Protein AF-A0A7V4J0Y6-F1 (afdb_monomer_lite)

Structure (mmCIF, N/CA/C/O backbone):
data_AF-A0A7V4J0Y6-F1
#
_entry.id   AF-A0A7V4J0Y6-F1
#
loop_
_atom_site.group_PDB
_atom_site.id
_atom_site.type_symbol
_atom_site.label_atom_id
_atom_site.label_alt_id
_atom_site.label_comp_id
_atom_site.label_asym_id
_atom_site.label_entity_id
_atom_site.label_seq_id
_atom_site.pdbx_PDB_ins_code
_atom_site.Cartn_x
_atom_site.Cartn_y
_atom_site.Cartn_z
_atom_site.occupancy
_atom_site.B_iso_or_equiv
_atom_site.auth_seq_id
_atom_site.auth_comp_id
_atom_site.auth_asym_id
_atom_site.auth_atom_id
_atom_site.pdbx_PDB_model_num
ATOM 1 N N . MET A 1 1 ? -54.456 8.785 66.541 1.00 51.00 1 MET A N 1
ATOM 2 C CA . MET A 1 1 ? -54.194 8.955 65.090 1.00 51.00 1 MET A CA 1
ATOM 3 C C . MET A 1 1 ? -52.687 8.955 64.766 1.00 51.00 1 MET A C 1
ATOM 5 O O . MET A 1 1 ? -52.226 9.801 64.016 1.00 51.00 1 MET A O 1
ATOM 9 N N . HIS A 1 2 ? -51.891 8.013 65.299 1.00 52.47 2 HIS A N 1
ATOM 10 C CA . HIS A 1 2 ? -50.424 7.989 65.090 1.00 52.47 2 HIS A CA 1
ATOM 11 C C . HIS A 1 2 ? -49.882 6.681 64.485 1.00 52.47 2 HIS A C 1
ATOM 13 O O . HIS A 1 2 ? -48.698 6.594 64.186 1.00 52.47 2 HIS A O 1
ATOM 19 N N . LYS A 1 3 ? -50.736 5.677 64.238 1.00 50.62 3 LYS A N 1
ATOM 20 C CA . LYS A 1 3 ? -50.310 4.384 63.670 1.00 50.62 3 LYS A CA 1
ATOM 21 C C . LYS A 1 3 ? -50.203 4.367 62.134 1.00 50.62 3 LYS A C 1
ATOM 23 O O . LYS A 1 3 ? -49.536 3.494 61.604 1.00 50.62 3 LYS A O 1
ATOM 28 N N . ASN A 1 4 ? -50.769 5.354 61.429 1.00 55.31 4 ASN A N 1
ATOM 29 C CA . ASN A 1 4 ? -50.777 5.381 59.954 1.00 55.31 4 ASN A CA 1
ATOM 30 C C . ASN A 1 4 ? -49.576 6.111 59.327 1.00 55.31 4 ASN A C 1
ATOM 32 O O . ASN A 1 4 ? -49.312 5.937 58.144 1.00 55.31 4 ASN A O 1
ATOM 36 N N . ILE A 1 5 ? -48.835 6.910 60.102 1.00 56.44 5 ILE A N 1
ATOM 37 C CA . ILE A 1 5 ? -47.705 7.699 59.582 1.00 56.44 5 ILE A CA 1
ATOM 38 C C . ILE A 1 5 ? -46.435 6.838 59.496 1.00 56.44 5 ILE A C 1
ATOM 40 O O . ILE A 1 5 ? -45.716 6.901 58.502 1.00 56.44 5 ILE A O 1
ATOM 44 N N . LEU A 1 6 ? -46.198 5.960 60.479 1.00 54.66 6 LEU A N 1
ATOM 45 C CA . LEU A 1 6 ? -45.044 5.052 60.470 1.00 54.66 6 LEU A CA 1
ATOM 46 C C . LEU A 1 6 ? -45.089 4.040 59.314 1.00 54.66 6 LEU A C 1
ATOM 48 O O . LEU A 1 6 ? -44.062 3.791 58.688 1.00 54.66 6 LEU A O 1
ATOM 52 N N . SER A 1 7 ? -46.268 3.506 58.978 1.00 56.69 7 SER A N 1
ATOM 53 C CA . SER A 1 7 ? -46.419 2.591 57.836 1.00 56.69 7 SER A CA 1
ATOM 54 C C . SER A 1 7 ? -46.199 3.281 56.488 1.00 56.69 7 SER A C 1
ATOM 56 O O . SER A 1 7 ? -45.694 2.650 55.565 1.00 56.69 7 SER A O 1
ATOM 58 N N . PHE A 1 8 ? -46.519 4.573 56.373 1.00 57.00 8 PHE A N 1
ATOM 59 C CA . PHE A 1 8 ? -46.311 5.331 55.139 1.00 57.00 8 PHE A CA 1
ATOM 60 C C . PHE A 1 8 ? -44.824 5.639 54.901 1.00 57.00 8 PHE A C 1
ATOM 62 O O . PHE A 1 8 ? -44.333 5.496 53.785 1.00 57.00 8 PHE A O 1
ATOM 69 N N . ILE A 1 9 ? -44.078 5.974 55.959 1.00 58.97 9 ILE A N 1
ATOM 70 C CA . ILE A 1 9 ? -42.631 6.239 55.874 1.00 58.97 9 ILE A CA 1
ATOM 71 C C . ILE A 1 9 ? -41.851 4.960 55.522 1.00 58.97 9 ILE A C 1
ATOM 73 O O . ILE A 1 9 ? -40.949 5.001 54.686 1.00 58.97 9 ILE A O 1
ATOM 77 N N . LEU A 1 10 ? -42.235 3.809 56.087 1.00 56.84 10 LEU A N 1
ATOM 78 C CA . LEU A 1 10 ? -41.644 2.506 55.748 1.00 56.84 10 LEU A CA 1
ATOM 79 C C . LEU A 1 10 ? -41.930 2.080 54.296 1.00 56.84 10 LEU A C 1
ATOM 81 O O . LEU A 1 10 ? -41.058 1.503 53.644 1.00 56.84 10 LEU A O 1
ATOM 85 N N . LEU A 1 11 ? -43.116 2.400 53.766 1.00 59.41 11 LEU A N 1
ATOM 86 C CA . LEU A 1 11 ? -43.474 2.104 52.375 1.00 59.41 11 LEU A CA 1
ATOM 87 C C . LEU A 1 11 ? -42.704 2.995 51.383 1.00 59.41 11 LEU A C 1
ATOM 89 O O . LEU A 1 11 ? -42.181 2.509 50.387 1.00 59.41 11 LEU A O 1
ATOM 93 N N . VAL A 1 12 ? -42.568 4.292 51.675 1.00 58.66 12 VAL A N 1
ATOM 94 C CA . VAL A 1 12 ? -41.800 5.218 50.823 1.00 58.66 12 VAL A CA 1
ATOM 95 C C . VAL A 1 12 ? -40.304 4.883 50.854 1.00 58.66 12 VAL A C 1
ATOM 97 O O . VAL A 1 12 ? -39.659 4.884 49.808 1.00 58.66 12 VAL A O 1
ATOM 100 N N . GLY A 1 13 ? -39.758 4.516 52.019 1.00 50.91 13 GLY A N 1
ATOM 101 C CA . GLY A 1 13 ? -38.354 4.112 52.155 1.00 50.91 13 GLY A CA 1
ATOM 102 C C . GLY A 1 13 ? -38.011 2.818 51.408 1.00 50.91 13 GLY A C 1
ATOM 103 O O . GLY A 1 13 ? -36.946 2.722 50.802 1.00 50.91 13 GLY A O 1
ATOM 104 N N . THR A 1 14 ? -38.926 1.844 51.383 1.00 58.81 14 THR A N 1
ATOM 105 C CA . THR A 1 14 ? -38.732 0.592 50.628 1.00 58.81 14 THR A CA 1
ATOM 106 C C . THR A 1 14 ? -38.880 0.792 49.123 1.00 58.81 14 THR A C 1
ATOM 108 O O . THR A 1 14 ? -38.095 0.225 48.369 1.00 58.81 14 THR A O 1
ATOM 111 N N . ILE A 1 15 ? -39.792 1.660 48.673 1.00 58.03 15 ILE A N 1
ATOM 112 C CA . ILE A 1 15 ? -39.907 2.031 47.254 1.00 58.03 15 ILE A CA 1
ATOM 113 C C . ILE A 1 15 ? -38.663 2.799 46.785 1.00 58.03 15 ILE A C 1
ATOM 115 O O . ILE A 1 15 ? -38.177 2.533 45.691 1.00 58.03 15 ILE A O 1
ATOM 119 N N . TYR A 1 16 ? -38.098 3.688 47.609 1.00 52.97 16 TYR A N 1
ATOM 120 C CA . TYR A 1 16 ? -36.872 4.420 47.266 1.00 52.97 16 TYR A CA 1
ATOM 121 C C . TYR A 1 16 ? -35.642 3.500 47.217 1.00 52.97 16 TYR A C 1
ATOM 123 O O . TYR A 1 16 ? -34.828 3.620 46.306 1.00 52.97 16 TYR A O 1
ATOM 131 N N . ALA A 1 17 ? -35.542 2.532 48.137 1.00 54.34 17 ALA A N 1
ATOM 132 C CA . ALA A 1 17 ? -34.483 1.520 48.133 1.00 54.34 17 ALA A CA 1
ATOM 133 C C . ALA A 1 17 ? -34.604 0.530 46.957 1.00 54.34 17 ALA A C 1
ATOM 135 O O . ALA A 1 17 ? -33.597 0.107 46.396 1.00 54.34 17 ALA A O 1
ATOM 136 N N . LEU A 1 18 ? -35.827 0.180 46.544 1.00 53.66 18 LEU A N 1
ATOM 137 C CA . LEU A 1 18 ? -36.055 -0.598 45.324 1.00 53.66 18 LEU A CA 1
ATOM 138 C C . LEU A 1 18 ? -35.780 0.228 44.064 1.00 53.66 18 LEU A C 1
ATOM 140 O O . LEU A 1 18 ? -35.221 -0.307 43.114 1.00 53.66 18 LEU A O 1
ATOM 144 N N . PHE A 1 19 ? -36.107 1.523 44.051 1.00 49.38 19 PHE A N 1
ATOM 145 C CA . PHE A 1 19 ? -35.789 2.390 42.921 1.00 49.38 19 PHE A CA 1
ATOM 146 C C . PHE A 1 19 ? -34.275 2.525 42.747 1.00 49.38 19 PHE A C 1
ATOM 148 O O . PHE A 1 19 ? -33.816 2.379 41.627 1.00 49.38 19 PHE A O 1
ATOM 155 N N . THR A 1 20 ? -33.491 2.674 43.822 1.00 50.84 20 THR A N 1
ATOM 156 C CA . THR A 1 20 ? -32.017 2.717 43.741 1.00 50.84 20 THR A CA 1
ATOM 157 C C . THR A 1 20 ? -31.372 1.372 43.395 1.00 50.84 20 THR A C 1
ATOM 159 O O . THR A 1 20 ? -30.303 1.356 42.790 1.00 50.84 20 THR A O 1
ATOM 162 N N . LEU A 1 21 ? -32.014 0.242 43.717 1.00 49.84 21 LEU A N 1
ATOM 163 C CA . LEU A 1 21 ? -31.568 -1.096 43.300 1.00 49.84 21 LEU A CA 1
ATOM 164 C C . LEU A 1 21 ? -31.931 -1.431 41.838 1.00 49.84 21 LEU A C 1
ATOM 166 O O . LEU A 1 21 ? -31.206 -2.195 41.202 1.00 49.84 21 LEU A O 1
ATOM 170 N N . PHE A 1 22 ? -33.015 -0.861 41.293 1.00 46.66 22 PHE A N 1
ATOM 171 C CA . PHE A 1 22 ? -33.458 -1.076 39.904 1.00 46.66 22 PHE A CA 1
ATOM 172 C C . PHE A 1 22 ? -33.028 0.030 38.924 1.00 46.66 22 PHE A C 1
ATOM 174 O O . PHE A 1 22 ? -32.938 -0.227 37.722 1.00 46.66 22 PHE A O 1
ATOM 181 N N . SER A 1 23 ? -32.690 1.233 39.397 1.00 43.53 23 SER A N 1
ATOM 182 C CA . SER A 1 23 ? -31.966 2.245 38.625 1.00 43.53 23 SER A CA 1
ATOM 183 C C . SER A 1 23 ? -30.493 1.854 38.622 1.00 43.53 23 SER A C 1
ATOM 185 O O . SER A 1 23 ? -29.717 2.297 39.467 1.00 43.53 23 SER A O 1
ATOM 187 N N . GLY A 1 24 ? -30.169 0.924 37.721 1.00 43.62 24 GLY A N 1
ATOM 188 C CA . GLY A 1 24 ? -28.889 0.239 37.619 1.00 43.62 24 GLY A CA 1
ATOM 189 C C . GLY A 1 24 ? -27.705 1.106 38.016 1.00 43.62 24 GLY A C 1
ATOM 190 O O . GLY A 1 24 ? -27.488 2.168 37.435 1.00 43.62 24 GLY A O 1
ATOM 191 N N . GLY A 1 25 ? -26.951 0.614 39.000 1.00 37.66 25 GLY A N 1
ATOM 192 C CA . GLY A 1 25 ? -25.695 1.202 39.427 1.00 37.66 25 GLY A CA 1
ATOM 193 C C . GLY A 1 25 ? -24.854 1.575 38.212 1.00 37.66 25 GLY A C 1
ATOM 194 O O . GLY A 1 25 ? -24.293 0.713 37.528 1.00 37.66 25 GLY A O 1
ATOM 195 N N . GLN A 1 26 ? -24.789 2.875 37.938 1.00 45.56 26 GLN A N 1
ATOM 196 C CA . GLN A 1 26 ? -23.710 3.458 37.171 1.00 45.56 26 GLN A CA 1
ATOM 197 C C . GLN A 1 26 ? -22.478 3.302 38.057 1.00 45.56 26 GLN A C 1
ATOM 199 O O . GLN A 1 26 ? -22.185 4.141 38.903 1.00 45.56 26 GLN A O 1
ATOM 204 N N . PHE A 1 27 ? -21.789 2.169 37.912 1.00 46.38 27 PHE A N 1
ATOM 205 C CA . PHE A 1 27 ? -20.374 2.135 38.241 1.00 46.38 27 PHE A CA 1
ATOM 206 C C . PHE A 1 27 ? -19.747 3.308 37.482 1.00 46.38 27 PHE A C 1
ATOM 208 O O . PHE A 1 27 ? -19.977 3.392 36.270 1.00 46.38 27 PHE A O 1
ATOM 215 N N . PRO A 1 28 ? -19.047 4.235 38.156 1.00 45.69 28 PRO A N 1
ATOM 216 C CA . PRO A 1 28 ? -18.358 5.299 37.454 1.00 45.69 28 PRO A CA 1
ATOM 217 C C . PRO A 1 28 ? -17.405 4.625 36.470 1.00 45.69 28 PRO A C 1
ATOM 219 O O . PRO A 1 28 ? -16.522 3.865 36.868 1.00 45.69 28 PRO A O 1
ATOM 222 N N . VAL A 1 29 ? -17.658 4.833 35.180 1.00 53.28 29 VAL A N 1
ATOM 223 C CA . VAL A 1 29 ? -16.673 4.542 34.146 1.00 53.28 29 VAL A CA 1
ATOM 224 C C . VAL A 1 29 ? -15.440 5.339 34.539 1.00 53.28 29 VAL A C 1
ATOM 226 O O . VAL A 1 29 ? -15.563 6.528 34.831 1.00 53.28 29 VAL A O 1
ATOM 229 N N . SER A 1 30 ? -14.277 4.697 34.642 1.00 58.53 30 SER A N 1
ATOM 230 C CA . SER A 1 30 ? -13.078 5.465 34.943 1.00 58.53 30 SER A CA 1
ATOM 231 C C . SER A 1 30 ? -12.807 6.382 33.748 1.00 58.53 30 SER A C 1
ATOM 233 O O . SER A 1 30 ? -12.768 5.912 32.610 1.00 58.53 30 SER A O 1
ATOM 235 N N . ASP A 1 31 ? -12.638 7.686 33.983 1.00 64.75 31 ASP A N 1
ATOM 236 C CA . ASP A 1 31 ? -12.310 8.657 32.922 1.00 64.75 31 ASP A CA 1
ATOM 237 C C . ASP A 1 31 ? -11.070 8.217 32.116 1.00 64.75 31 ASP A C 1
ATOM 239 O O . ASP A 1 31 ? -10.930 8.515 30.930 1.00 64.75 31 ASP A O 1
ATOM 243 N N . ASN A 1 32 ? -10.203 7.421 32.749 1.00 72.50 32 ASN A N 1
ATOM 244 C CA . ASN A 1 32 ? -9.030 6.808 32.147 1.00 72.50 32 ASN A CA 1
ATOM 245 C C . ASN A 1 32 ? -9.370 5.806 31.023 1.00 72.50 32 ASN A C 1
ATOM 247 O O . ASN A 1 32 ? -8.692 5.798 30.001 1.00 72.50 32 ASN A O 1
ATOM 251 N N . ASP A 1 33 ? -10.426 4.995 31.152 1.00 68.44 33 ASP A N 1
ATOM 252 C CA . ASP A 1 33 ? -10.801 4.013 30.118 1.00 68.44 33 ASP A CA 1
ATOM 253 C C . ASP A 1 33 ? -11.356 4.693 28.853 1.00 68.44 33 ASP A C 1
ATOM 255 O O . ASP A 1 33 ? -11.122 4.233 27.733 1.00 68.44 33 ASP A O 1
ATOM 259 N N . ILE A 1 34 ? -12.059 5.821 29.018 1.00 73.81 34 ILE A N 1
ATOM 260 C CA . ILE A 1 34 ? -12.521 6.647 27.892 1.00 73.81 34 ILE A CA 1
ATOM 261 C C . ILE A 1 34 ? -11.327 7.332 27.217 1.00 73.81 34 ILE A C 1
ATOM 263 O O . ILE A 1 34 ? -11.246 7.310 25.989 1.00 73.81 34 ILE A O 1
ATOM 267 N N . SER A 1 35 ? -10.376 7.857 27.999 1.00 83.81 35 SER A N 1
ATOM 268 C CA . SER A 1 35 ? -9.135 8.451 27.479 1.00 83.81 35 SER A CA 1
ATOM 269 C C . SER A 1 35 ? -8.355 7.463 26.608 1.00 83.81 35 SER A C 1
ATOM 271 O O . SER A 1 35 ? -7.976 7.791 25.486 1.00 83.81 35 SER A O 1
ATOM 273 N N . VAL A 1 36 ? -8.186 6.218 27.067 1.00 90.25 36 VAL A N 1
ATOM 274 C CA . VAL A 1 36 ? -7.477 5.175 26.304 1.00 90.25 36 VAL A CA 1
ATOM 275 C C . VAL A 1 36 ? -8.207 4.836 24.999 1.00 90.25 36 VAL A C 1
ATOM 277 O O . VAL A 1 36 ? -7.570 4.664 23.958 1.00 90.25 36 VAL A O 1
ATOM 280 N N . ALA A 1 37 ? -9.541 4.750 25.013 1.00 90.06 37 ALA A N 1
ATOM 281 C CA . ALA A 1 37 ? -10.315 4.499 23.797 1.00 90.06 37 ALA A CA 1
ATOM 282 C C . ALA A 1 37 ? -10.142 5.625 22.759 1.00 90.06 37 ALA A C 1
ATOM 284 O O . ALA A 1 37 ? -10.007 5.361 21.561 1.00 90.06 37 ALA A O 1
ATOM 285 N N . GLU A 1 38 ? -10.117 6.877 23.217 1.00 92.38 38 GLU A N 1
ATOM 286 C CA . GLU A 1 38 ? -9.924 8.056 22.369 1.00 92.38 38 GLU A CA 1
ATOM 287 C C . GLU A 1 38 ? -8.496 8.150 21.815 1.00 92.38 38 GLU A C 1
ATOM 289 O O . GLU A 1 38 ? -8.324 8.488 20.643 1.00 92.38 38 GLU A O 1
ATOM 294 N N . GLU A 1 39 ? -7.482 7.750 22.584 1.00 95.12 39 GLU A N 1
ATOM 295 C CA . GLU A 1 39 ? -6.102 7.616 22.098 1.00 95.12 39 GLU A CA 1
ATOM 296 C C . GLU A 1 39 ? -5.993 6.597 20.958 1.00 95.12 39 GLU A C 1
ATOM 298 O O . GLU A 1 39 ? -5.387 6.886 19.921 1.00 95.12 39 GLU A O 1
ATOM 303 N N . TRP A 1 40 ? -6.630 5.428 21.096 1.00 97.06 40 TRP A N 1
ATOM 304 C CA . TRP A 1 40 ? -6.662 4.425 20.029 1.00 97.06 40 TRP A CA 1
ATOM 305 C C . TRP A 1 40 ? -7.371 4.937 18.772 1.00 97.06 40 TRP A C 1
ATOM 307 O O . TRP A 1 40 ? -6.877 4.712 17.664 1.00 97.06 40 TRP A O 1
ATOM 317 N N . MET A 1 41 ? -8.488 5.657 18.914 1.00 97.44 41 MET A N 1
ATOM 318 C CA . MET A 1 41 ? -9.181 6.261 17.766 1.00 97.44 41 MET A CA 1
ATOM 319 C C . MET A 1 41 ? -8.363 7.362 17.092 1.00 97.44 41 MET A C 1
ATOM 321 O O . MET A 1 41 ? -8.322 7.433 15.860 1.00 97.44 41 MET A O 1
ATOM 325 N N . SER A 1 42 ? -7.684 8.198 17.877 1.00 96.06 42 SER A N 1
ATOM 326 C CA . SER A 1 42 ? -6.769 9.215 17.356 1.00 96.06 42 SER A CA 1
ATOM 327 C C . SER A 1 42 ? -5.648 8.558 16.547 1.00 96.06 42 SER A C 1
ATOM 329 O O . SER A 1 42 ? -5.469 8.845 15.363 1.00 96.06 42 SER A O 1
ATOM 331 N N . ALA A 1 43 ? -5.001 7.538 17.121 1.00 96.38 43 ALA A N 1
ATOM 332 C CA . ALA A 1 43 ? -3.962 6.776 16.442 1.00 96.38 43 ALA A CA 1
ATOM 333 C C . ALA A 1 43 ? -4.476 6.058 15.181 1.00 96.38 43 ALA A C 1
ATOM 335 O O . ALA A 1 43 ? -3.735 5.921 14.209 1.00 96.38 43 ALA A O 1
ATOM 336 N N . ALA A 1 44 ? -5.721 5.572 15.161 1.00 97.00 44 ALA A N 1
ATOM 337 C CA . ALA A 1 44 ? -6.327 5.014 13.951 1.00 97.00 44 ALA A CA 1
ATOM 338 C C . ALA A 1 44 ? -6.486 6.082 12.852 1.00 97.00 44 ALA A C 1
ATOM 340 O O . ALA A 1 44 ? -6.215 5.812 11.680 1.00 97.00 44 ALA A O 1
ATOM 341 N N . THR A 1 45 ? -6.876 7.300 13.232 1.00 97.00 45 THR A N 1
ATOM 342 C CA . THR A 1 45 ? -7.104 8.422 12.310 1.00 97.00 45 THR A CA 1
ATOM 343 C C . THR A 1 45 ? -5.793 8.904 11.701 1.00 97.00 45 THR A C 1
ATOM 345 O O . THR A 1 45 ? -5.694 9.028 10.479 1.00 97.00 45 THR A O 1
ATOM 348 N N . ASP A 1 46 ? -4.751 9.057 12.517 1.00 96.81 46 ASP A N 1
ATOM 349 C CA . ASP A 1 46 ? -3.409 9.431 12.056 1.00 96.81 46 ASP A CA 1
ATOM 350 C C . ASP A 1 46 ? -2.857 8.423 11.043 1.00 96.81 46 ASP A C 1
ATOM 352 O O . ASP A 1 46 ? -2.261 8.790 10.027 1.00 96.81 46 ASP A O 1
ATOM 356 N N . ARG A 1 47 ? -3.102 7.130 11.280 1.00 96.69 47 ARG A N 1
ATOM 357 C CA . ARG A 1 47 ? -2.703 6.056 10.363 1.00 96.69 47 ARG A CA 1
ATOM 358 C C . ARG A 1 47 ? -3.455 6.128 9.039 1.00 96.69 47 ARG A C 1
ATOM 360 O O . ARG A 1 47 ? -2.824 6.005 7.990 1.00 96.69 47 ARG A O 1
ATOM 367 N N . GLN A 1 48 ? -4.768 6.364 9.060 1.00 97.62 48 GLN A N 1
ATOM 368 C CA . GLN A 1 48 ? -5.539 6.574 7.830 1.00 97.62 48 GLN A CA 1
ATOM 369 C C . GLN A 1 48 ? -5.066 7.808 7.059 1.00 97.62 48 GLN A C 1
ATOM 371 O O . GLN A 1 48 ? -5.005 7.774 5.826 1.00 97.62 48 GLN A O 1
ATOM 376 N N . TRP A 1 49 ? -4.734 8.888 7.765 1.00 96.69 49 TRP A N 1
ATOM 377 C CA . TRP A 1 49 ? -4.248 10.118 7.154 1.00 96.69 49 TRP A CA 1
ATOM 378 C C . TRP A 1 49 ? -2.886 9.909 6.486 1.00 96.69 49 TRP A C 1
ATOM 380 O O . TRP A 1 49 ? -2.738 10.205 5.300 1.00 96.69 49 TRP A O 1
ATOM 390 N N . ALA A 1 50 ? -1.939 9.279 7.189 1.00 95.69 50 ALA A N 1
ATOM 391 C CA . ALA A 1 50 ? -0.640 8.904 6.635 1.00 95.69 50 ALA A CA 1
ATOM 392 C C . ALA A 1 50 ? -0.771 7.992 5.402 1.00 95.69 50 ALA A C 1
ATOM 394 O O . ALA A 1 50 ? -0.129 8.242 4.383 1.00 95.69 50 ALA A O 1
ATOM 395 N N . ALA A 1 51 ? -1.642 6.978 5.461 1.00 97.06 51 ALA A N 1
ATOM 396 C CA . ALA A 1 51 ? -1.910 6.103 4.321 1.00 97.06 51 ALA A CA 1
ATOM 397 C C . ALA A 1 51 ? -2.481 6.879 3.123 1.00 97.06 51 ALA A C 1
ATOM 399 O O . ALA A 1 51 ? -2.073 6.662 1.986 1.00 97.06 51 ALA A O 1
ATOM 400 N N . SER A 1 52 ? -3.392 7.821 3.370 1.00 96.50 52 SER A N 1
ATOM 401 C CA . SER A 1 52 ? -4.008 8.627 2.308 1.00 96.50 52 SER A CA 1
ATOM 402 C C . SER A 1 52 ? -2.993 9.557 1.634 1.00 96.50 52 SER A C 1
ATOM 404 O O . SER A 1 52 ? -3.010 9.687 0.412 1.00 96.50 52 SER A O 1
ATOM 406 N N . PHE A 1 53 ? -2.069 10.145 2.403 1.00 96.38 53 PHE A N 1
ATOM 407 C CA . PHE A 1 53 ? -0.967 10.940 1.856 1.00 96.38 53 PHE A CA 1
ATOM 408 C C . PHE A 1 53 ? -0.052 10.095 0.958 1.00 96.38 53 PHE A C 1
ATOM 410 O O . PHE A 1 53 ? 0.225 10.475 -0.177 1.00 96.38 53 PHE A O 1
ATOM 417 N N . GLN A 1 54 ? 0.338 8.906 1.427 1.00 97.75 54 GLN A N 1
ATOM 418 C CA . GLN A 1 54 ? 1.176 7.974 0.664 1.00 97.75 54 GLN A CA 1
ATOM 419 C C . GLN A 1 54 ? 0.514 7.544 -0.653 1.00 97.75 54 GLN A C 1
ATOM 421 O O . GLN A 1 54 ? 1.175 7.511 -1.689 1.00 97.75 54 GLN A O 1
ATOM 426 N N . ARG A 1 55 ? -0.798 7.273 -0.640 1.00 98.19 55 ARG A N 1
ATOM 427 C CA . ARG A 1 55 ? -1.564 6.954 -1.857 1.00 98.19 55 ARG A CA 1
ATOM 428 C C . ARG A 1 55 ? -1.596 8.112 -2.848 1.00 98.19 55 ARG A C 1
ATOM 430 O O . ARG A 1 55 ? -1.411 7.886 -4.041 1.00 98.19 55 ARG A O 1
ATOM 437 N N . SER A 1 56 ? -1.801 9.336 -2.363 1.00 97.81 56 SER A N 1
ATOM 438 C CA . SER A 1 56 ? -1.797 10.531 -3.214 1.00 97.81 56 SER A CA 1
ATOM 439 C C . SER A 1 56 ? -0.443 10.725 -3.903 1.00 97.81 56 SER A C 1
ATOM 441 O O . SER A 1 56 ? -0.398 11.010 -5.098 1.00 97.81 56 SER A O 1
ATOM 443 N N . GLU A 1 57 ? 0.658 10.542 -3.173 1.00 97.81 57 GLU A N 1
ATOM 444 C CA . GLU A 1 57 ? 2.012 10.625 -3.733 1.00 97.81 57 GLU A CA 1
ATOM 445 C C . GLU A 1 57 ? 2.269 9.496 -4.749 1.00 97.81 57 GLU A C 1
ATOM 447 O O . GLU A 1 57 ? 2.791 9.735 -5.839 1.00 97.81 57 GLU A O 1
ATOM 452 N N . ALA A 1 58 ? 1.830 8.269 -4.446 1.00 98.19 58 ALA A N 1
AT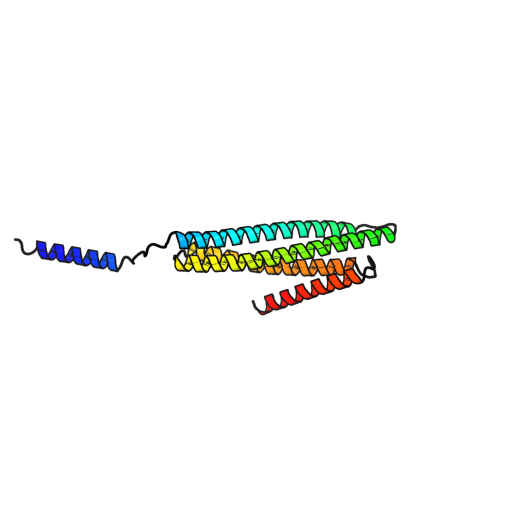OM 453 C CA . ALA A 1 58 ? 1.930 7.139 -5.368 1.00 98.19 58 ALA A CA 1
ATOM 454 C C . ALA A 1 58 ? 1.157 7.380 -6.677 1.00 98.19 58 ALA A C 1
ATOM 456 O O . ALA A 1 58 ? 1.635 7.039 -7.761 1.00 98.19 58 ALA A O 1
ATOM 457 N N . GLU A 1 59 ? -0.031 7.980 -6.598 1.00 98.25 59 GLU A N 1
ATOM 458 C CA . GLU A 1 59 ? -0.839 8.317 -7.769 1.00 98.25 59 GLU A CA 1
ATOM 459 C C . GLU A 1 59 ? -0.173 9.378 -8.649 1.00 98.25 59 GLU A C 1
ATOM 461 O O . GLU A 1 59 ? -0.161 9.236 -9.876 1.00 98.25 59 GLU A O 1
ATOM 466 N N . GLU A 1 60 ? 0.452 10.391 -8.047 1.00 98.06 60 GLU A N 1
ATOM 467 C CA . GLU A 1 60 ? 1.219 11.380 -8.799 1.00 98.06 60 GLU A CA 1
ATOM 468 C C . GLU A 1 60 ? 2.401 10.741 -9.537 1.00 98.06 60 GLU A C 1
ATOM 470 O O . GLU A 1 60 ? 2.586 10.996 -10.732 1.00 98.06 60 GLU A O 1
ATOM 475 N N . LEU A 1 61 ? 3.157 9.865 -8.870 1.00 98.19 61 LEU A N 1
ATOM 476 C CA . LEU A 1 61 ? 4.270 9.144 -9.491 1.00 98.19 61 LEU A CA 1
ATOM 477 C C . LEU A 1 61 ? 3.807 8.276 -10.663 1.00 98.19 61 LEU A C 1
ATOM 479 O O . LEU A 1 61 ? 4.414 8.333 -11.733 1.00 98.19 61 LEU A O 1
ATOM 483 N N . ARG A 1 62 ? 2.699 7.538 -10.513 1.00 98.06 62 ARG A N 1
ATOM 484 C CA . ARG A 1 62 ? 2.106 6.758 -11.615 1.00 98.06 62 ARG A CA 1
ATOM 485 C C . ARG A 1 62 ? 1.694 7.643 -12.786 1.00 98.06 62 ARG A C 1
ATOM 487 O O . ARG A 1 62 ? 1.954 7.298 -13.938 1.00 98.06 62 ARG A O 1
ATOM 494 N N . ARG A 1 63 ? 1.083 8.800 -12.514 1.00 98.00 63 ARG A N 1
ATOM 495 C CA . ARG A 1 63 ? 0.695 9.766 -13.554 1.00 98.00 63 ARG A CA 1
ATOM 496 C C . ARG A 1 63 ? 1.915 10.272 -14.327 1.00 98.00 63 ARG A C 1
ATOM 498 O O . ARG A 1 63 ? 1.874 10.338 -15.555 1.00 98.00 63 ARG A O 1
ATOM 505 N N . LEU A 1 64 ? 2.996 10.614 -13.625 1.00 97.81 64 LEU A N 1
ATOM 506 C CA . LEU A 1 64 ? 4.247 11.062 -14.242 1.00 97.81 64 LEU A CA 1
ATOM 507 C C . LEU A 1 64 ? 4.906 9.942 -15.058 1.00 97.81 64 LEU A C 1
ATOM 509 O O . LEU A 1 64 ? 5.279 10.174 -16.209 1.00 97.81 64 LEU A O 1
ATOM 513 N N . ALA A 1 65 ? 4.974 8.725 -14.513 1.00 97.62 65 ALA A N 1
ATOM 514 C CA . ALA A 1 65 ? 5.506 7.553 -15.204 1.00 97.62 65 ALA A CA 1
ATOM 515 C C . ALA A 1 65 ? 4.731 7.249 -16.492 1.00 97.62 65 ALA A C 1
ATOM 517 O O . ALA A 1 65 ? 5.327 7.052 -17.550 1.00 97.62 65 ALA A O 1
ATOM 518 N N . GLN A 1 66 ? 3.398 7.314 -16.444 1.00 96.12 66 GLN A N 1
ATOM 519 C CA . GLN A 1 66 ? 2.556 7.129 -17.622 1.00 96.12 66 GLN A CA 1
ATOM 520 C C . GLN A 1 66 ? 2.832 8.190 -18.699 1.00 96.12 66 GLN A C 1
ATOM 522 O O . GLN A 1 66 ? 2.806 7.878 -19.891 1.00 96.12 66 GLN A O 1
ATOM 527 N N . GLY A 1 67 ? 3.123 9.429 -18.294 1.00 95.44 67 GLY A N 1
ATOM 528 C CA . GLY A 1 67 ? 3.548 10.492 -19.205 1.00 95.44 67 GLY A CA 1
ATOM 529 C C . GLY A 1 67 ? 4.858 10.167 -19.927 1.00 95.44 67 GLY A C 1
ATOM 530 O O . GLY A 1 67 ? 4.976 10.441 -21.118 1.00 95.44 67 GLY A O 1
ATOM 531 N N . LEU A 1 68 ? 5.811 9.534 -19.237 1.00 94.50 68 LEU A N 1
ATOM 532 C CA . LEU A 1 68 ? 7.059 9.062 -19.843 1.00 94.50 68 LEU A CA 1
ATOM 533 C C . LEU A 1 68 ? 6.806 7.892 -20.804 1.00 94.50 68 LEU A C 1
ATOM 535 O O . LEU A 1 68 ? 7.289 7.908 -21.930 1.00 94.50 68 LEU A O 1
ATOM 539 N N . ARG A 1 69 ? 5.984 6.913 -20.413 1.00 90.25 69 ARG A N 1
ATOM 540 C CA . ARG A 1 69 ? 5.701 5.726 -21.241 1.00 90.25 69 ARG A CA 1
ATOM 541 C C . ARG A 1 69 ? 4.970 6.050 -22.544 1.00 90.25 69 ARG A C 1
ATOM 543 O O . ARG A 1 69 ? 5.198 5.391 -23.550 1.00 90.25 69 ARG A O 1
ATOM 550 N N . LYS A 1 70 ? 4.084 7.050 -22.526 1.00 91.44 70 LYS A N 1
ATOM 551 C CA . LYS A 1 70 ? 3.289 7.468 -23.697 1.00 91.44 70 LYS A CA 1
ATOM 552 C C . LYS A 1 70 ? 4.007 8.457 -24.610 1.00 91.44 70 LYS A C 1
ATOM 554 O O . LYS A 1 70 ? 3.469 8.805 -25.658 1.00 91.44 70 LYS A O 1
ATOM 559 N N . LYS A 1 71 ? 5.166 8.968 -24.201 1.00 90.00 71 LYS A N 1
ATOM 560 C CA . LYS A 1 71 ? 5.907 9.938 -24.998 1.00 90.00 71 LYS A CA 1
ATOM 561 C C . LYS A 1 71 ? 6.512 9.245 -26.218 1.00 90.00 71 LYS A C 1
ATOM 563 O O . LYS A 1 71 ? 7.081 8.164 -26.116 1.00 90.00 71 LYS A O 1
ATOM 568 N N . GLU A 1 72 ? 6.410 9.894 -27.370 1.00 88.62 72 GLU A N 1
ATOM 569 C CA . GLU A 1 72 ? 7.109 9.458 -28.575 1.00 88.62 72 GLU A CA 1
ATOM 570 C C . GLU A 1 72 ? 8.576 9.898 -28.508 1.00 88.62 72 GLU A C 1
ATOM 572 O O . GLU A 1 72 ? 8.888 11.049 -28.184 1.00 88.62 72 GLU A O 1
ATOM 577 N N . TYR A 1 73 ? 9.483 8.969 -28.804 1.00 90.94 73 TYR A N 1
ATOM 578 C CA . TYR A 1 73 ? 10.924 9.194 -28.762 1.00 90.94 73 TYR A CA 1
ATOM 579 C C . TYR A 1 73 ? 11.519 9.027 -30.154 1.00 90.94 73 TYR A C 1
ATOM 581 O O . TYR A 1 73 ? 11.268 8.034 -30.830 1.00 90.94 73 TYR A O 1
ATOM 589 N N . LEU A 1 74 ? 12.341 9.995 -30.559 1.00 87.88 74 LEU A N 1
ATOM 590 C CA . LEU A 1 74 ? 13.058 9.953 -31.836 1.00 87.88 74 LEU A CA 1
ATOM 591 C C . LEU A 1 74 ? 14.264 9.003 -31.795 1.00 87.88 74 LEU A C 1
ATOM 593 O O . LEU A 1 74 ? 14.674 8.486 -32.830 1.00 87.88 74 LEU A O 1
ATOM 597 N N . TYR A 1 75 ? 14.824 8.771 -30.605 1.00 93.12 75 TYR A N 1
ATOM 598 C CA . TYR A 1 75 ? 16.024 7.966 -30.401 1.00 93.12 75 TYR A CA 1
ATOM 599 C C . TYR A 1 75 ? 15.785 6.884 -29.350 1.00 93.12 75 TYR A C 1
ATOM 601 O O . TYR A 1 75 ? 15.204 7.144 -28.294 1.00 93.12 75 TYR A O 1
ATOM 609 N N . ASP A 1 76 ? 16.283 5.673 -29.615 1.00 90.38 76 ASP A N 1
ATOM 610 C CA . ASP A 1 76 ? 16.100 4.533 -28.709 1.00 90.38 76 ASP A CA 1
ATOM 611 C C . ASP A 1 76 ? 16.792 4.754 -27.356 1.00 90.38 76 ASP A C 1
ATOM 613 O O . ASP A 1 76 ? 16.232 4.416 -26.320 1.00 90.38 76 ASP A O 1
ATOM 617 N N . LEU A 1 77 ? 17.953 5.419 -27.327 1.00 91.25 77 LEU A N 1
ATOM 618 C CA . LEU A 1 77 ? 18.643 5.740 -26.072 1.00 91.25 77 LEU A CA 1
ATOM 619 C C . LEU A 1 77 ? 17.775 6.597 -25.132 1.00 91.25 77 LEU A C 1
ATOM 621 O O . LEU A 1 77 ? 17.680 6.310 -23.937 1.00 91.25 77 LEU A O 1
ATOM 625 N N . ASP A 1 78 ? 17.099 7.612 -25.679 1.00 92.81 78 ASP A N 1
ATOM 626 C CA . ASP A 1 78 ? 16.192 8.470 -24.914 1.00 92.81 78 ASP A CA 1
ATOM 627 C C . ASP A 1 78 ? 14.976 7.682 -24.430 1.00 92.81 78 ASP A C 1
ATOM 629 O O . ASP A 1 78 ? 14.579 7.811 -23.269 1.00 92.81 78 ASP A O 1
ATOM 633 N N . ARG A 1 79 ? 14.413 6.826 -25.293 1.00 93.69 79 ARG A N 1
ATOM 634 C CA . ARG A 1 79 ? 13.314 5.926 -24.928 1.00 93.69 79 ARG A CA 1
ATOM 635 C C . ARG A 1 79 ? 13.706 5.058 -23.734 1.00 93.69 79 ARG A C 1
ATOM 637 O O . ARG A 1 79 ? 13.015 5.089 -22.719 1.00 93.69 79 ARG A O 1
ATOM 644 N N . LYS A 1 80 ? 14.835 4.347 -23.815 1.00 94.12 80 LYS A N 1
ATOM 645 C CA . LYS A 1 80 ? 15.331 3.460 -22.748 1.00 94.12 80 LYS A CA 1
ATOM 646 C C . LYS A 1 80 ? 15.566 4.204 -21.436 1.00 94.12 80 LYS A C 1
ATOM 648 O O . LYS A 1 80 ? 15.109 3.760 -20.386 1.00 94.12 80 LYS A O 1
ATOM 653 N N . SER A 1 81 ? 16.214 5.370 -21.492 1.00 94.94 81 SER A N 1
ATOM 654 C CA . SER A 1 81 ? 16.458 6.206 -20.310 1.00 94.94 81 SER A CA 1
ATOM 655 C C . SER A 1 81 ? 15.156 6.636 -19.622 1.00 94.94 81 SER A C 1
ATOM 657 O O . SER A 1 81 ? 15.036 6.567 -18.397 1.00 94.94 81 SER A O 1
ATOM 659 N N . ASN A 1 82 ? 14.147 7.034 -20.400 1.00 95.69 82 ASN A N 1
ATOM 660 C CA . ASN A 1 82 ? 12.863 7.443 -19.841 1.00 95.69 82 ASN A CA 1
ATOM 661 C C . ASN A 1 82 ? 12.022 6.259 -19.352 1.00 95.69 82 ASN A C 1
ATOM 663 O O . ASN A 1 82 ? 11.326 6.416 -18.352 1.00 95.69 82 ASN A O 1
ATOM 667 N N . MET A 1 83 ? 12.114 5.088 -19.990 1.00 96.62 83 MET A N 1
ATOM 668 C CA . MET A 1 83 ? 11.497 3.860 -19.479 1.00 96.62 83 MET A CA 1
ATOM 669 C C . MET A 1 83 ? 12.114 3.443 -18.142 1.00 96.62 83 MET A C 1
ATOM 671 O O . MET A 1 83 ? 11.375 3.154 -17.209 1.00 96.62 83 MET A O 1
ATOM 675 N N . ASN A 1 84 ? 13.440 3.525 -17.989 1.00 95.94 84 ASN A N 1
ATOM 676 C CA . ASN A 1 84 ? 14.101 3.297 -16.698 1.00 95.94 84 ASN A CA 1
ATOM 677 C C . ASN A 1 84 ? 13.564 4.261 -15.621 1.00 95.94 84 ASN A C 1
ATOM 679 O O . ASN A 1 84 ? 13.191 3.838 -14.531 1.00 95.94 84 ASN A O 1
ATOM 683 N N . ARG A 1 85 ? 13.426 5.554 -15.946 1.00 97.31 85 ARG A N 1
ATOM 684 C CA . ARG A 1 85 ? 12.854 6.546 -15.021 1.00 97.31 85 ARG A CA 1
ATOM 685 C C . ARG A 1 85 ? 11.376 6.283 -14.699 1.00 97.31 85 ARG A C 1
ATOM 687 O O . ARG A 1 85 ? 10.964 6.478 -13.559 1.00 97.31 85 ARG A O 1
ATOM 694 N N . ALA A 1 86 ? 10.582 5.855 -15.680 1.00 97.75 86 ALA A N 1
ATOM 695 C CA . ALA A 1 86 ? 9.195 5.448 -15.461 1.00 97.75 86 ALA A CA 1
ATOM 696 C C . ALA A 1 86 ? 9.126 4.243 -14.513 1.00 97.75 86 ALA A C 1
ATOM 698 O O . ALA A 1 86 ? 8.364 4.275 -13.548 1.00 97.75 86 ALA A O 1
ATOM 699 N N . GLY A 1 87 ? 9.996 3.251 -14.721 1.00 97.94 87 GLY A N 1
ATOM 700 C CA . GLY A 1 87 ? 10.145 2.098 -13.841 1.00 97.94 87 GLY A CA 1
ATOM 701 C C . GLY A 1 87 ? 10.507 2.494 -12.409 1.00 97.94 87 GLY A C 1
ATOM 702 O O . GLY A 1 87 ? 9.925 1.953 -11.472 1.00 97.94 87 GLY A O 1
ATOM 703 N N . GLU A 1 88 ? 11.395 3.473 -12.210 1.00 98.38 88 GLU A N 1
ATOM 704 C CA . GLU A 1 88 ? 11.764 3.974 -10.873 1.00 98.38 88 GLU A CA 1
ATOM 705 C C . GLU A 1 88 ? 10.585 4.652 -10.166 1.00 98.38 88 GLU A C 1
ATOM 707 O O . GLU A 1 88 ? 10.360 4.432 -8.972 1.00 98.38 88 GLU A O 1
ATOM 712 N N . MET A 1 89 ? 9.800 5.439 -10.906 1.00 98.62 89 MET A N 1
ATOM 713 C CA . MET A 1 89 ? 8.590 6.082 -10.388 1.00 98.62 89 MET A CA 1
ATOM 714 C C . MET A 1 89 ? 7.510 5.058 -10.019 1.00 98.62 89 MET A C 1
ATOM 716 O O . MET A 1 89 ? 6.935 5.148 -8.936 1.00 98.62 89 MET A O 1
ATOM 720 N N . GLU A 1 90 ? 7.252 4.072 -10.879 1.00 98.50 90 GLU A N 1
ATOM 721 C CA . GLU A 1 90 ? 6.268 3.008 -10.633 1.00 98.50 90 GLU A CA 1
ATOM 722 C C . GLU A 1 90 ? 6.703 2.093 -9.481 1.00 98.50 90 GLU A C 1
ATOM 724 O O . GLU A 1 90 ? 5.886 1.752 -8.626 1.00 98.50 90 GLU A O 1
ATOM 729 N N . PHE A 1 91 ? 7.998 1.784 -9.3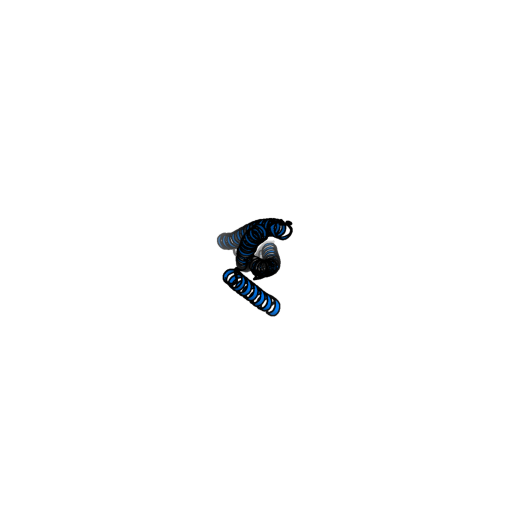70 1.00 98.69 91 PHE A N 1
ATOM 730 C CA . PHE A 1 91 ? 8.540 1.044 -8.230 1.00 98.69 91 PHE A CA 1
ATOM 731 C C . PHE A 1 91 ? 8.291 1.798 -6.923 1.00 98.69 91 PHE A C 1
ATOM 733 O O . PHE A 1 91 ? 7.766 1.245 -5.957 1.00 98.69 91 PHE A O 1
ATOM 740 N N . LYS A 1 92 ? 8.625 3.095 -6.895 1.00 98.69 92 LYS A N 1
ATOM 741 C CA . LYS A 1 92 ? 8.423 3.934 -5.712 1.00 98.69 92 LYS A CA 1
ATOM 742 C C . LYS A 1 92 ? 6.941 4.103 -5.371 1.00 98.69 92 LYS A C 1
ATOM 744 O O . LYS A 1 92 ? 6.602 4.104 -4.188 1.00 98.69 92 LYS A O 1
ATOM 749 N N . ALA A 1 93 ? 6.069 4.198 -6.373 1.00 98.62 93 ALA A N 1
ATOM 750 C CA . ALA A 1 93 ? 4.624 4.178 -6.168 1.00 98.62 93 ALA A CA 1
ATOM 751 C C . ALA A 1 93 ? 4.172 2.862 -5.511 1.00 98.62 93 ALA A C 1
ATOM 753 O O . ALA A 1 93 ? 3.385 2.896 -4.568 1.00 98.62 93 ALA A O 1
ATOM 754 N N . GLY A 1 94 ? 4.729 1.723 -5.937 1.00 98.50 94 GLY A N 1
ATOM 755 C CA . GLY A 1 94 ? 4.519 0.425 -5.293 1.00 98.50 94 GLY A CA 1
ATOM 756 C C . GLY A 1 94 ? 4.932 0.407 -3.816 1.00 98.50 94 GLY A C 1
ATOM 757 O O . GLY A 1 94 ? 4.178 -0.084 -2.975 1.00 98.50 94 GLY A O 1
ATOM 758 N N . GLU A 1 95 ? 6.084 0.995 -3.470 1.00 98.75 95 GLU A N 1
ATOM 759 C CA . GLU A 1 95 ? 6.540 1.100 -2.070 1.00 98.75 95 GLU A CA 1
ATOM 760 C C . GLU A 1 95 ? 5.581 1.934 -1.216 1.00 98.75 95 GLU A C 1
ATOM 762 O O . GLU A 1 95 ? 5.260 1.562 -0.087 1.00 98.75 95 GLU A O 1
ATOM 767 N N . LEU A 1 96 ? 5.117 3.065 -1.749 1.00 98.69 96 LEU A N 1
ATOM 768 C CA . LEU A 1 96 ? 4.203 3.964 -1.047 1.00 98.69 96 LEU A CA 1
ATOM 769 C C . LEU A 1 96 ? 2.831 3.318 -0.821 1.00 98.69 96 LEU A C 1
ATOM 771 O O . LEU A 1 96 ? 2.293 3.418 0.279 1.00 98.69 96 LEU A O 1
ATOM 775 N N . GLU A 1 97 ? 2.294 2.604 -1.810 1.00 98.62 97 GLU A N 1
ATOM 776 C CA . GLU A 1 97 ? 1.040 1.850 -1.670 1.00 98.62 97 GLU A CA 1
ATOM 777 C C . GLU A 1 97 ? 1.170 0.696 -0.666 1.00 98.62 97 GLU A C 1
ATOM 779 O O . GLU A 1 97 ? 0.270 0.464 0.142 1.00 98.62 97 GLU A O 1
ATOM 784 N N . LEU A 1 98 ? 2.314 0.002 -0.645 1.00 98.31 98 LEU A N 1
ATOM 785 C CA . LEU A 1 98 ? 2.567 -1.050 0.340 1.00 98.31 98 LEU A CA 1
ATOM 786 C C . LEU A 1 98 ? 2.675 -0.479 1.766 1.00 98.31 98 LEU A C 1
ATOM 788 O O . LEU A 1 98 ? 2.156 -1.075 2.712 1.00 98.31 98 LEU A O 1
ATOM 792 N N . LEU A 1 99 ? 3.296 0.692 1.933 1.00 98.12 99 LEU A N 1
ATOM 793 C CA . LEU A 1 99 ? 3.304 1.417 3.208 1.00 98.12 99 LEU A CA 1
ATOM 794 C C . LEU A 1 99 ? 1.897 1.894 3.602 1.00 98.12 99 LEU A C 1
ATOM 796 O O . LEU A 1 99 ? 1.526 1.794 4.775 1.00 98.12 99 LEU A O 1
ATOM 800 N N . ALA A 1 100 ? 1.093 2.353 2.640 1.00 98.00 100 ALA A N 1
ATOM 801 C CA . ALA A 1 100 ? -0.293 2.743 2.877 1.00 98.00 100 ALA A CA 1
ATOM 802 C C . ALA A 1 100 ? -1.133 1.550 3.351 1.00 98.00 100 ALA A C 1
ATOM 804 O O . ALA A 1 100 ? -1.859 1.668 4.339 1.00 98.00 100 ALA A O 1
ATOM 805 N N . PHE A 1 101 ? -0.971 0.381 2.722 1.00 98.38 101 PHE A N 1
ATOM 806 C CA . PHE A 1 101 ? -1.561 -0.880 3.175 1.00 98.38 101 PHE A CA 1
ATOM 807 C C . PHE A 1 101 ? -1.207 -1.177 4.641 1.00 98.38 101 PHE A C 1
ATOM 809 O O . PHE A 1 101 ? -2.101 -1.409 5.455 1.00 98.38 101 PHE A O 1
ATOM 816 N N . GLN A 1 102 ? 0.076 -1.103 5.009 1.00 98.12 102 GLN A N 1
ATOM 817 C CA . GLN A 1 102 ? 0.522 -1.349 6.387 1.00 98.12 102 GLN A CA 1
ATOM 818 C C . GLN A 1 102 ? -0.073 -0.350 7.388 1.00 98.12 102 GLN A C 1
ATOM 820 O O . GLN A 1 102 ? -0.403 -0.717 8.518 1.00 98.12 102 GLN A O 1
ATOM 825 N N . ASN A 1 103 ? -0.213 0.918 6.996 1.00 98.44 103 ASN A N 1
ATOM 826 C CA . ASN A 1 103 ? -0.850 1.927 7.835 1.00 98.44 103 ASN A CA 1
ATOM 827 C C . ASN A 1 103 ? -2.355 1.670 7.988 1.00 98.44 103 ASN A C 1
ATOM 829 O O . ASN A 1 103 ? -2.854 1.765 9.108 1.00 98.44 103 ASN A O 1
ATOM 833 N N . TYR A 1 104 ? -3.068 1.280 6.928 1.00 98.44 104 TYR A N 1
ATOM 834 C CA . TYR A 1 104 ? -4.477 0.899 7.052 1.00 98.44 104 TYR A CA 1
ATOM 835 C C . TYR A 1 104 ? -4.673 -0.344 7.923 1.00 98.44 104 TYR A C 1
ATOM 837 O O . TYR A 1 104 ? -5.579 -0.347 8.748 1.00 98.44 104 TYR A O 1
ATOM 845 N N . GLU A 1 105 ? -3.809 -1.357 7.830 1.00 98.00 105 GLU A N 1
ATOM 846 C CA . GLU A 1 105 ? -3.855 -2.528 8.721 1.00 98.00 105 GLU A CA 1
ATOM 847 C C . GLU A 1 105 ? -3.702 -2.129 10.196 1.00 98.00 105 GLU A C 1
ATOM 849 O O . GLU A 1 105 ? -4.472 -2.571 11.049 1.00 98.00 105 GLU A O 1
ATOM 854 N N . LYS A 1 106 ? -2.774 -1.213 10.500 1.00 98.25 106 LYS A N 1
ATOM 855 C CA . LYS A 1 106 ? -2.639 -0.657 11.856 1.00 98.25 106 LYS A CA 1
ATOM 856 C C . LYS A 1 106 ? -3.843 0.189 12.266 1.00 98.25 106 LYS A C 1
ATOM 858 O O . LYS A 1 106 ? -4.219 0.177 13.433 1.00 98.25 106 LYS A O 1
ATOM 863 N N . ALA A 1 107 ? -4.466 0.910 11.333 1.00 97.75 107 ALA A N 1
ATOM 864 C CA . ALA A 1 107 ? -5.700 1.640 11.610 1.00 97.75 107 ALA A CA 1
ATOM 865 C C . ALA A 1 107 ? -6.850 0.686 11.978 1.00 97.75 107 ALA A C 1
ATOM 867 O O . ALA A 1 107 ? -7.584 0.969 12.920 1.00 97.75 107 ALA A O 1
ATOM 868 N N . VAL A 1 108 ? -6.966 -0.463 11.295 1.00 98.31 108 VAL A N 1
ATOM 869 C CA . VAL A 1 108 ? -7.925 -1.531 11.634 1.00 98.31 108 VAL A CA 1
ATOM 870 C C . VAL A 1 108 ? -7.676 -2.051 13.049 1.00 98.31 108 VAL A C 1
ATOM 872 O O . VAL A 1 108 ? -8.612 -2.163 13.837 1.00 98.31 108 VAL A O 1
ATOM 875 N N . GLU A 1 109 ? -6.423 -2.363 13.384 1.00 98.19 109 GLU A N 1
ATOM 876 C CA . GLU A 1 109 ? -6.051 -2.841 14.719 1.00 98.19 109 GLU A CA 1
ATOM 877 C C . GLU A 1 109 ? -6.406 -1.816 15.805 1.00 98.19 109 GLU A C 1
ATOM 879 O O . GLU A 1 109 ? -7.098 -2.151 16.768 1.00 98.19 109 GLU A O 1
ATOM 884 N N . ASN A 1 110 ? -6.012 -0.556 15.611 1.00 98.31 110 ASN A N 1
ATOM 885 C CA . ASN A 1 110 ? -6.287 0.532 16.546 1.00 98.31 110 ASN A CA 1
ATOM 886 C C . ASN A 1 110 ? -7.794 0.768 16.726 1.00 98.31 110 ASN A C 1
ATOM 888 O O . ASN A 1 110 ? -8.267 0.872 17.855 1.00 98.31 110 ASN A O 1
ATOM 892 N N . ALA A 1 111 ? -8.567 0.786 15.637 1.00 98.00 111 ALA A N 1
ATOM 893 C CA . ALA A 1 111 ? -10.015 0.961 15.697 1.00 98.00 111 ALA A CA 1
ATOM 894 C C . ALA A 1 111 ? -10.709 -0.221 16.403 1.00 98.00 111 ALA A C 1
ATOM 896 O O . ALA A 1 111 ? -11.605 -0.022 17.220 1.00 98.00 111 ALA A O 1
ATOM 897 N N . ASN A 1 112 ? -10.249 -1.457 16.183 1.00 98.06 11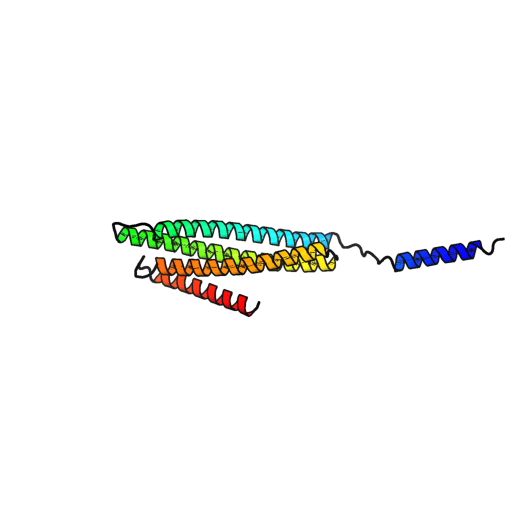2 ASN A N 1
ATOM 898 C CA . ASN A 1 112 ? -10.745 -2.618 16.927 1.00 98.06 112 ASN A CA 1
ATOM 899 C C . ASN A 1 112 ? -10.390 -2.548 18.421 1.00 98.06 112 ASN A C 1
ATOM 901 O O . ASN A 1 112 ? -11.210 -2.922 19.262 1.00 98.06 112 ASN A O 1
ATOM 905 N N . ASN A 1 113 ? -9.197 -2.057 18.768 1.00 97.75 113 ASN A N 1
ATOM 906 C CA . ASN A 1 113 ? -8.806 -1.828 20.159 1.00 97.75 113 ASN A CA 1
ATOM 907 C C . ASN A 1 113 ? -9.721 -0.781 20.811 1.00 97.75 113 ASN A C 1
ATOM 909 O O . ASN A 1 113 ? -10.289 -1.060 21.865 1.00 97.75 113 ASN A O 1
ATOM 913 N N . ALA A 1 114 ? -9.955 0.350 20.142 1.00 96.62 114 ALA A N 1
ATOM 914 C CA . ALA A 1 114 ? -10.893 1.372 20.598 1.00 96.62 114 ALA A CA 1
ATOM 915 C C . ALA A 1 114 ? -12.313 0.821 20.793 1.00 96.62 114 ALA A C 1
ATOM 917 O O . ALA A 1 114 ? -12.926 1.061 21.830 1.00 96.62 114 ALA A O 1
ATOM 918 N N . ALA A 1 115 ? -12.821 0.021 19.849 1.00 97.06 115 ALA A N 1
ATOM 919 C CA . ALA A 1 115 ? -14.137 -0.608 19.959 1.00 97.06 115 ALA A CA 1
ATOM 920 C C . ALA A 1 115 ? -14.250 -1.498 21.209 1.00 97.06 115 ALA A C 1
ATOM 922 O O . ALA A 1 115 ? -15.267 -1.472 21.907 1.00 97.06 115 ALA A O 1
ATOM 923 N N . ARG A 1 116 ? -13.192 -2.259 21.537 1.00 96.44 116 ARG A N 1
ATOM 924 C CA . ARG A 1 116 ? -13.149 -3.062 22.770 1.00 96.44 116 ARG A CA 1
ATOM 925 C C . ARG A 1 116 ? -13.181 -2.195 24.024 1.00 96.44 116 ARG A C 1
ATOM 927 O O . ARG A 1 116 ? -13.852 -2.581 24.977 1.00 96.44 116 ARG A O 1
ATOM 934 N N . GLU A 1 117 ? -12.491 -1.059 24.033 1.00 95.12 117 GLU A N 1
ATOM 935 C CA . GLU A 1 117 ? -12.507 -0.137 25.174 1.00 95.12 117 GLU A CA 1
ATOM 936 C C . GLU A 1 117 ? -13.871 0.559 25.319 1.00 95.12 117 GLU A C 1
ATOM 938 O O . GLU A 1 117 ? -14.464 0.509 26.397 1.00 95.12 117 GLU A O 1
ATOM 943 N N . TYR A 1 118 ? -14.462 1.065 24.229 1.00 94.44 118 TYR A N 1
ATOM 944 C CA . TYR A 1 118 ? -15.820 1.631 24.243 1.00 94.44 118 TYR A CA 1
ATOM 945 C C . TYR A 1 118 ? -16.885 0.630 24.705 1.00 94.44 118 TYR A C 1
ATOM 947 O O . TYR A 1 118 ? -17.842 0.997 25.391 1.00 94.44 118 TYR A O 1
ATOM 955 N N . ARG A 1 119 ? -16.712 -0.661 24.400 1.00 93.94 119 ARG A N 1
ATOM 956 C CA . ARG A 1 119 ? -17.597 -1.712 24.912 1.00 93.94 119 ARG A CA 1
ATOM 957 C C . ARG A 1 119 ? -17.543 -1.822 26.436 1.00 93.94 119 ARG A C 1
ATOM 959 O O . ARG A 1 119 ? -18.592 -1.980 27.062 1.00 93.94 119 ARG A O 1
ATOM 966 N N . LYS A 1 120 ? -16.351 -1.748 27.044 1.00 93.31 120 LYS A N 1
ATOM 967 C CA . LYS A 1 120 ? -16.189 -1.816 28.511 1.00 93.31 120 LYS A CA 1
ATOM 968 C C . LYS A 1 120 ? -16.885 -0.643 29.197 1.00 93.31 120 LYS A C 1
ATOM 970 O O . LYS A 1 120 ? -17.524 -0.833 30.230 1.00 93.31 120 LYS A O 1
ATOM 975 N N . THR A 1 121 ? -16.819 0.535 28.582 1.00 88.94 121 THR A N 1
ATOM 976 C CA . THR A 1 121 ? -17.440 1.769 29.080 1.00 88.94 121 THR A CA 1
ATOM 977 C C . THR A 1 121 ? -18.916 1.919 28.689 1.00 88.94 121 THR A C 1
ATOM 979 O O . THR A 1 121 ? -19.577 2.847 29.142 1.00 88.94 121 THR A O 1
ATOM 982 N N . LYS A 1 122 ? -19.471 0.963 27.927 1.00 91.38 122 LYS A N 1
ATOM 983 C CA . LYS A 1 122 ? -20.863 0.931 27.430 1.00 91.38 122 LYS A CA 1
ATOM 984 C C . LYS A 1 122 ? -21.211 2.072 26.456 1.00 91.38 122 LYS A C 1
ATOM 986 O O . LYS A 1 122 ? -22.391 2.363 26.247 1.00 91.38 122 LYS A O 1
ATOM 991 N N . GLU A 1 123 ? -20.211 2.639 25.786 1.00 92.44 123 GLU A N 1
ATOM 992 C CA . GLU A 1 123 ? -20.331 3.683 24.760 1.00 92.44 123 GLU A CA 1
ATOM 993 C C . GLU A 1 123 ? -20.704 3.093 23.385 1.00 92.44 123 GLU A C 1
ATOM 995 O O . GLU A 1 123 ? -19.902 3.051 22.449 1.00 92.44 123 GLU A O 1
ATOM 1000 N N . LYS A 1 124 ? -21.945 2.608 23.246 1.00 93.81 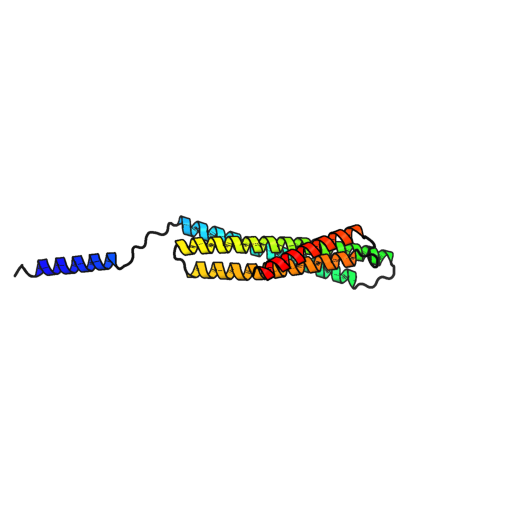124 LYS A N 1
ATOM 1001 C CA . LYS A 1 124 ? -22.395 1.832 22.068 1.00 93.81 124 LYS A CA 1
ATOM 1002 C C . LYS A 1 124 ? -22.250 2.553 20.725 1.00 93.81 124 LYS A C 1
ATOM 1004 O O . LYS A 1 124 ? -21.963 1.910 19.719 1.00 93.81 124 LYS A O 1
ATOM 1009 N N . GLU A 1 125 ? -22.475 3.865 20.685 1.00 96.00 125 GLU A N 1
ATOM 1010 C CA . GLU A 1 125 ? -22.367 4.618 19.430 1.00 96.00 125 GLU A CA 1
ATOM 1011 C C . GLU A 1 125 ? -20.903 4.799 19.010 1.00 96.00 125 GLU A C 1
ATOM 1013 O O . GLU A 1 125 ? -20.581 4.609 17.838 1.00 96.00 125 GLU A O 1
ATOM 1018 N N . LYS A 1 126 ? -19.998 5.066 19.962 1.00 95.25 126 LYS A N 1
ATOM 1019 C CA . LYS A 1 126 ? -18.556 5.144 19.687 1.00 95.25 126 LYS A CA 1
ATOM 1020 C C . LYS A 1 126 ? -17.982 3.776 19.298 1.00 95.25 126 LYS A C 1
ATOM 1022 O O . LYS A 1 126 ? -17.205 3.691 18.351 1.00 95.25 126 LYS A O 1
ATOM 1027 N N . GLU A 1 127 ? -18.425 2.694 19.946 1.00 97.38 127 GLU A N 1
ATOM 1028 C CA . GLU A 1 127 ? -18.088 1.317 19.546 1.00 97.38 127 GLU A CA 1
ATOM 1029 C C . GLU A 1 127 ? -18.486 1.050 18.083 1.00 97.38 127 GLU A C 1
ATOM 1031 O O . GLU A 1 127 ? -17.676 0.561 17.293 1.00 97.38 127 GLU A O 1
ATOM 1036 N N . ARG A 1 128 ? -19.714 1.419 17.693 1.00 97.12 128 ARG A N 1
ATOM 1037 C CA . ARG A 1 128 ? -20.200 1.265 16.315 1.00 97.12 128 ARG A CA 1
ATOM 1038 C C . ARG A 1 128 ? -19.358 2.061 15.317 1.00 97.12 128 ARG A C 1
ATOM 1040 O O . ARG A 1 128 ? -19.023 1.540 14.256 1.00 97.12 128 ARG A O 1
ATOM 1047 N N . GLN A 1 129 ? -19.009 3.303 15.646 1.00 96.62 129 GLN A N 1
ATOM 1048 C CA . GLN A 1 129 ? -18.166 4.150 14.796 1.00 96.62 129 GLN A CA 1
ATOM 1049 C C . GLN A 1 129 ? -16.764 3.562 14.609 1.00 96.62 129 GLN A C 1
ATOM 1051 O O . GLN A 1 129 ? -16.258 3.541 13.487 1.00 96.62 129 GLN A O 1
ATOM 1056 N N . ALA A 1 130 ? -16.170 3.022 15.674 1.00 96.56 130 ALA A N 1
ATOM 1057 C CA . ALA A 1 130 ? -14.875 2.359 15.614 1.00 96.56 130 ALA A CA 1
ATOM 1058 C C . ALA A 1 130 ? -14.903 1.123 14.691 1.00 96.56 130 ALA A C 1
ATOM 1060 O O . ALA A 1 130 ? -14.020 0.969 1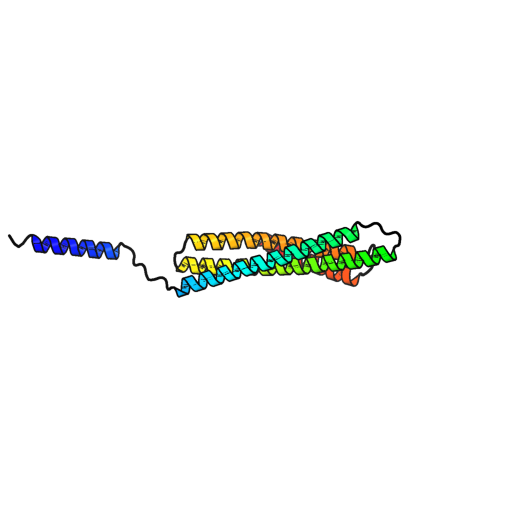3.848 1.00 96.56 130 ALA A O 1
ATOM 1061 N N . PHE A 1 131 ? -15.952 0.294 14.750 1.00 98.06 131 PHE A N 1
ATOM 1062 C CA . PHE A 1 131 ? -16.102 -0.828 13.812 1.00 98.06 131 PHE A CA 1
ATOM 1063 C C . PHE A 1 131 ? -16.281 -0.380 12.358 1.00 98.06 131 PHE A C 1
ATOM 1065 O O . PHE A 1 131 ? -15.627 -0.925 11.472 1.00 98.06 131 PHE A O 1
ATOM 1072 N N . LEU A 1 132 ? -17.095 0.650 12.103 1.00 97.75 132 LEU A N 1
ATOM 1073 C CA . LEU A 1 132 ? -17.253 1.199 10.750 1.00 97.75 132 LEU A CA 1
ATOM 1074 C C . LEU A 1 132 ? -15.921 1.712 10.186 1.00 97.75 132 LEU A C 1
ATOM 1076 O O . LEU A 1 132 ? -15.615 1.496 9.014 1.00 97.75 132 LEU A O 1
ATOM 1080 N N . MET A 1 133 ? -15.108 2.362 11.020 1.00 97.06 133 MET A N 1
ATOM 1081 C CA . MET A 1 133 ? -13.771 2.813 10.640 1.00 97.06 133 MET A CA 1
ATOM 1082 C C . MET A 1 133 ? -12.832 1.637 10.346 1.00 97.06 133 MET A C 1
ATOM 1084 O O . MET A 1 133 ? -12.060 1.698 9.382 1.00 97.06 133 MET A O 1
ATOM 1088 N N . ALA A 1 134 ? -12.893 0.568 11.143 1.00 97.75 134 ALA A N 1
ATOM 1089 C CA . ALA A 1 134 ? -12.120 -0.646 10.911 1.00 97.75 134 ALA A CA 1
ATOM 1090 C C . ALA A 1 134 ? -12.495 -1.288 9.564 1.00 97.75 134 ALA A C 1
ATOM 1092 O O . ALA A 1 134 ? -11.613 -1.557 8.750 1.00 97.75 134 ALA A O 1
ATOM 1093 N N . ASP A 1 135 ? -13.785 -1.436 9.264 1.00 97.25 135 ASP A N 1
ATOM 1094 C CA . ASP A 1 135 ? -14.255 -2.008 7.996 1.00 97.25 135 ASP A CA 1
ATOM 1095 C C . ASP A 1 135 ? -13.839 -1.162 6.784 1.00 97.25 135 ASP A C 1
ATOM 1097 O O . ASP A 1 135 ? -13.311 -1.687 5.798 1.00 97.25 135 ASP A O 1
ATOM 1101 N N . GLN A 1 136 ? -13.989 0.164 6.871 1.00 97.12 136 GLN A N 1
ATOM 1102 C CA . GLN A 1 136 ? -13.526 1.080 5.823 1.00 97.12 136 GLN A CA 1
ATOM 1103 C C . GLN A 1 136 ? -12.012 0.981 5.604 1.00 97.12 136 GLN A C 1
ATOM 1105 O O . GLN A 1 136 ? -11.548 0.932 4.463 1.00 97.12 136 GLN A O 1
ATOM 1110 N N . SER A 1 137 ? -11.235 0.925 6.689 1.00 97.44 137 SER A N 1
ATOM 1111 C CA . SER A 1 137 ? -9.776 0.783 6.623 1.00 97.44 137 SER A CA 1
ATOM 1112 C C . SER A 1 137 ? -9.371 -0.549 6.004 1.00 97.44 137 SER A C 1
ATOM 1114 O O . SER A 1 137 ? -8.466 -0.577 5.177 1.00 97.44 137 SER A O 1
ATOM 1116 N N . LYS A 1 138 ? -10.070 -1.639 6.337 1.00 97.12 138 LYS A N 1
ATOM 1117 C CA . LYS A 1 138 ? -9.826 -2.971 5.771 1.00 97.12 138 LYS A CA 1
ATOM 1118 C C . LYS A 1 138 ? -10.041 -2.980 4.256 1.00 97.12 138 LYS A C 1
ATOM 1120 O O . LYS A 1 138 ? -9.191 -3.493 3.532 1.00 97.12 138 LYS A O 1
ATOM 1125 N N . SER A 1 139 ? -11.125 -2.371 3.768 1.00 96.44 139 SER A N 1
ATOM 1126 C CA . SER A 1 139 ? -11.367 -2.237 2.323 1.00 96.44 139 SER A CA 1
ATOM 1127 C C . SER A 1 139 ? -10.251 -1.442 1.638 1.00 96.44 139 SER A C 1
ATOM 1129 O O . SER A 1 139 ? -9.684 -1.889 0.644 1.00 96.44 139 SER A O 1
ATOM 1131 N N . ARG A 1 140 ? -9.867 -0.293 2.211 1.00 97.56 140 ARG A N 1
ATOM 1132 C CA . ARG A 1 140 ? -8.797 0.556 1.660 1.00 97.56 140 ARG A CA 1
ATOM 1133 C C . ARG A 1 140 ? -7.418 -0.102 1.708 1.00 97.56 140 ARG A C 1
ATOM 1135 O O . ARG A 1 140 ? -6.602 0.156 0.829 1.00 97.56 140 ARG A O 1
ATOM 1142 N N . ALA A 1 141 ? -7.156 -0.954 2.699 1.00 97.31 141 ALA A N 1
ATOM 1143 C CA . ALA A 1 141 ? -5.936 -1.751 2.768 1.00 97.31 141 ALA A CA 1
ATOM 1144 C C . ALA A 1 141 ? -5.837 -2.695 1.558 1.00 97.31 141 ALA A C 1
ATOM 1146 O O . ALA A 1 141 ? -4.798 -2.751 0.903 1.00 97.31 141 ALA A O 1
ATOM 1147 N N . ILE A 1 142 ? -6.930 -3.389 1.225 1.00 97.38 142 ILE A N 1
ATOM 1148 C CA . ILE A 1 142 ? -6.996 -4.292 0.067 1.00 97.38 142 ILE A CA 1
ATOM 1149 C C . ILE A 1 142 ? -6.749 -3.522 -1.236 1.00 97.38 142 ILE A C 1
ATOM 1151 O O . ILE A 1 142 ? -5.916 -3.946 -2.034 1.00 97.38 142 ILE A O 1
ATOM 1155 N N . GLU A 1 143 ? -7.402 -2.371 -1.419 1.00 97.50 143 GLU A N 1
ATOM 1156 C CA . GLU A 1 143 ? -7.183 -1.507 -2.590 1.00 97.50 143 GLU A CA 1
ATOM 1157 C C . GLU A 1 143 ? -5.723 -1.049 -2.717 1.00 97.50 143 GLU A C 1
ATOM 1159 O O . GLU A 1 143 ? -5.155 -1.082 -3.807 1.00 97.50 143 GLU A O 1
ATOM 1164 N N . ALA A 1 144 ? -5.106 -0.616 -1.612 1.00 98.06 144 ALA A N 1
ATOM 1165 C CA . ALA A 1 144 ? -3.710 -0.181 -1.609 1.00 98.06 144 ALA A CA 1
ATOM 1166 C C . ALA A 1 144 ? -2.772 -1.338 -1.988 1.00 98.06 144 ALA A C 1
ATOM 1168 O O . ALA A 1 144 ? -1.869 -1.175 -2.802 1.00 98.06 144 ALA A O 1
ATOM 1169 N N . LEU A 1 145 ? -3.025 -2.543 -1.474 1.00 97.88 145 LEU A N 1
ATOM 1170 C CA . LEU A 1 145 ? -2.233 -3.724 -1.813 1.00 97.88 145 LEU A CA 1
ATOM 1171 C C . LEU A 1 145 ? -2.383 -4.132 -3.292 1.00 97.88 145 LEU A C 1
ATOM 1173 O O . LEU A 1 145 ? -1.400 -4.519 -3.926 1.00 97.88 145 LEU A O 1
ATOM 1177 N N . GLU A 1 146 ? -3.587 -4.012 -3.858 1.00 98.25 146 GLU A N 1
ATOM 1178 C CA . GLU A 1 146 ? -3.830 -4.192 -5.296 1.00 98.25 146 GLU A CA 1
ATOM 1179 C C . GLU A 1 146 ? -3.039 -3.179 -6.128 1.00 98.25 146 GLU A C 1
ATOM 1181 O O . GLU A 1 146 ? -2.328 -3.564 -7.058 1.00 98.25 146 GLU A O 1
ATOM 1186 N N . LYS A 1 147 ? -3.088 -1.898 -5.748 1.00 98.50 147 LYS A N 1
ATOM 1187 C CA . LYS A 1 147 ? -2.347 -0.827 -6.425 1.00 98.50 147 LYS A CA 1
ATOM 1188 C C . LYS A 1 147 ? -0.835 -0.976 -6.291 1.00 98.50 147 LYS A C 1
ATOM 1190 O O . LYS A 1 147 ? -0.117 -0.642 -7.235 1.00 98.50 147 LYS A O 1
ATOM 1195 N N . ALA A 1 148 ? -0.346 -1.498 -5.168 1.00 98.62 148 ALA A N 1
ATOM 1196 C CA . ALA A 1 148 ? 1.063 -1.828 -4.993 1.00 98.62 148 ALA A CA 1
ATOM 1197 C C . ALA A 1 148 ? 1.499 -2.894 -6.008 1.00 98.62 148 ALA A C 1
ATOM 1199 O O . ALA A 1 148 ? 2.468 -2.680 -6.735 1.00 98.62 148 ALA A O 1
ATOM 1200 N N . ALA A 1 149 ? 0.743 -3.995 -6.114 1.00 98.56 149 ALA A N 1
ATOM 1201 C CA . ALA A 1 149 ? 1.022 -5.064 -7.072 1.00 98.56 149 ALA A CA 1
ATOM 1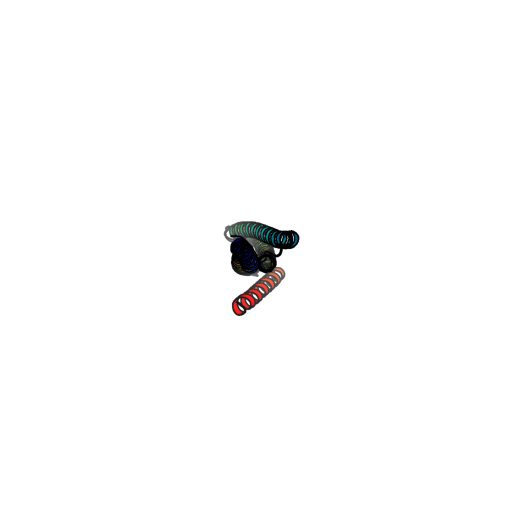202 C C . ALA A 1 149 ? 1.043 -4.546 -8.520 1.00 98.56 149 ALA A C 1
ATOM 1204 O O . ALA A 1 149 ? 2.024 -4.760 -9.226 1.00 98.56 149 ALA A O 1
ATOM 1205 N N . GLU A 1 150 ? 0.014 -3.798 -8.930 1.00 98.62 150 GLU A N 1
ATOM 1206 C CA . GLU A 1 150 ? -0.074 -3.195 -10.271 1.00 98.62 150 GLU A CA 1
ATOM 1207 C C . GLU A 1 150 ? 1.108 -2.260 -10.577 1.00 98.62 150 GLU A C 1
ATOM 1209 O O . GLU A 1 150 ? 1.620 -2.235 -11.699 1.00 98.62 150 GLU A O 1
ATOM 1214 N N . SER A 1 151 ? 1.558 -1.490 -9.581 1.00 98.62 151 SER A N 1
ATOM 1215 C CA . SER A 1 151 ? 2.682 -0.562 -9.746 1.00 98.62 151 SER A CA 1
ATOM 1216 C C . SER A 1 151 ? 4.002 -1.319 -9.928 1.00 98.62 151 SER A C 1
ATOM 1218 O O . SER A 1 151 ? 4.793 -0.967 -10.800 1.00 98.62 151 SER A O 1
ATOM 1220 N N . TYR A 1 152 ? 4.226 -2.399 -9.173 1.00 98.75 152 TYR A N 1
ATOM 1221 C CA . TYR A 1 152 ? 5.404 -3.249 -9.357 1.00 98.75 152 TYR A CA 1
ATOM 1222 C C . TYR A 1 152 ? 5.382 -4.024 -10.684 1.00 98.75 152 TYR A C 1
ATOM 1224 O O . TYR A 1 152 ? 6.427 -4.158 -11.314 1.00 98.75 152 TYR A O 1
ATOM 1232 N N . GLU A 1 153 ? 4.215 -4.489 -11.143 1.00 98.62 153 GLU A N 1
ATOM 1233 C CA . GLU A 1 153 ? 4.060 -5.125 -12.464 1.00 98.62 153 GLU A CA 1
ATOM 1234 C C . GLU A 1 153 ? 4.402 -4.143 -13.590 1.00 98.62 153 GLU A C 1
ATOM 1236 O O . GLU A 1 153 ? 5.170 -4.473 -14.493 1.00 98.62 153 GLU A O 1
ATOM 1241 N N . SER A 1 154 ? 3.897 -2.911 -13.489 1.00 98.00 154 SER A N 1
ATOM 1242 C CA . SER A 1 154 ? 4.200 -1.842 -14.445 1.00 98.00 154 SER A CA 1
ATOM 1243 C C . SER A 1 154 ? 5.696 -1.509 -14.454 1.00 98.00 154 SER A C 1
ATOM 1245 O O . SER A 1 154 ? 6.307 -1.419 -15.519 1.00 98.00 154 SER A O 1
ATOM 1247 N N . SER A 1 155 ? 6.307 -1.436 -13.267 1.00 97.94 155 SER A N 1
ATOM 1248 C CA . SER A 1 155 ? 7.742 -1.201 -13.113 1.00 97.94 155 SER A CA 1
ATOM 1249 C C . SER A 1 155 ? 8.580 -2.317 -13.745 1.00 97.94 155 SER A C 1
ATOM 1251 O O . SER A 1 155 ? 9.536 -2.040 -14.472 1.00 97.94 155 SER A O 1
ATOM 1253 N N . ALA A 1 156 ? 8.190 -3.581 -13.542 1.00 97.88 156 ALA A N 1
ATOM 1254 C CA . ALA A 1 156 ? 8.848 -4.729 -14.160 1.00 97.88 156 ALA A CA 1
ATOM 1255 C C . ALA A 1 156 ? 8.791 -4.661 -15.694 1.00 97.88 156 ALA A C 1
ATOM 1257 O O . ALA A 1 156 ? 9.793 -4.912 -16.361 1.00 97.88 156 ALA A O 1
ATOM 1258 N N . GLU A 1 157 ? 7.644 -4.265 -16.250 1.00 97.19 157 GLU A N 1
ATOM 1259 C CA . GLU A 1 157 ? 7.474 -4.056 -17.688 1.00 97.19 157 GLU A CA 1
ATOM 1260 C C . GLU A 1 157 ? 8.379 -2.927 -18.207 1.00 97.19 157 GLU A C 1
ATOM 1262 O O . GLU A 1 157 ? 9.053 -3.090 -19.227 1.00 97.19 157 GLU A O 1
ATOM 1267 N N . ALA A 1 158 ? 8.450 -1.798 -17.494 1.00 95.62 158 ALA A N 1
ATOM 1268 C CA . ALA A 1 158 ? 9.290 -0.661 -17.867 1.00 95.62 158 ALA A CA 1
ATOM 1269 C C . ALA A 1 158 ? 10.791 -1.011 -17.868 1.00 95.62 158 ALA A C 1
ATOM 1271 O O . ALA A 1 158 ? 11.539 -0.542 -18.731 1.00 95.62 158 ALA A O 1
ATOM 1272 N N . TYR A 1 159 ? 11.232 -1.872 -16.948 1.00 96.12 159 TYR A N 1
ATOM 1273 C CA . TYR A 1 159 ? 12.608 -2.369 -16.907 1.00 96.12 159 TYR A CA 1
ATOM 1274 C C . TYR A 1 159 ? 12.901 -3.515 -17.880 1.00 96.12 159 TYR A C 1
ATOM 1276 O O . TYR A 1 159 ? 14.069 -3.839 -18.091 1.00 96.12 159 TYR A O 1
ATOM 1284 N N . GLY A 1 160 ? 11.869 -4.125 -18.464 1.00 93.06 160 GLY A N 1
ATOM 1285 C CA . GLY A 1 160 ? 11.984 -5.323 -19.288 1.00 93.06 160 GLY A CA 1
ATOM 1286 C C . GLY A 1 160 ? 12.890 -5.174 -20.522 1.00 93.06 160 GLY A C 1
ATOM 1287 O O . GLY A 1 160 ? 13.251 -4.057 -20.912 1.00 93.06 160 GLY A O 1
ATOM 1288 N N . PRO A 1 161 ? 13.227 -6.302 -21.173 1.00 87.88 161 PRO A N 1
ATOM 1289 C CA . PRO A 1 161 ? 14.199 -6.364 -22.272 1.00 87.88 161 PRO A CA 1
ATOM 1290 C C . PRO A 1 161 ? 13.820 -5.486 -23.474 1.00 87.88 161 PRO A C 1
ATOM 1292 O O . PRO A 1 161 ? 14.684 -4.888 -24.111 1.00 87.88 161 PRO A O 1
ATOM 1295 N N . ASP A 1 162 ? 12.523 -5.338 -23.748 1.00 87.94 162 ASP A N 1
ATOM 1296 C CA . ASP A 1 162 ? 12.023 -4.512 -24.855 1.00 87.94 162 ASP A CA 1
ATOM 1297 C C . ASP A 1 162 ? 12.032 -3.003 -24.537 1.00 87.94 162 ASP A C 1
ATOM 1299 O O . ASP A 1 162 ? 11.865 -2.157 -25.426 1.00 87.94 162 ASP A O 1
ATOM 1303 N N . ASN A 1 163 ? 12.242 -2.648 -23.268 1.00 90.75 163 ASN A N 1
ATOM 1304 C CA . ASN A 1 163 ? 12.220 -1.287 -22.749 1.00 90.75 163 ASN A CA 1
ATOM 1305 C C . ASN A 1 163 ? 13.608 -0.898 -22.232 1.00 90.75 163 ASN A C 1
ATOM 1307 O O . ASN A 1 163 ? 14.508 -0.689 -23.043 1.00 90.75 163 ASN A O 1
ATOM 1311 N N . ALA A 1 164 ? 13.803 -0.758 -20.920 1.00 86.19 164 ALA A N 1
ATOM 1312 C CA . ALA A 1 164 ? 15.084 -0.308 -20.379 1.00 86.19 164 ALA A CA 1
ATOM 1313 C C . ALA A 1 164 ? 16.212 -1.353 -20.467 1.00 86.19 164 ALA A C 1
ATOM 1315 O O . ALA A 1 164 ? 17.372 -0.960 -20.361 1.00 86.19 164 ALA A O 1
ATOM 1316 N N . ASP A 1 165 ? 15.886 -2.635 -20.681 1.00 90.44 165 ASP A N 1
ATOM 1317 C CA . ASP A 1 165 ? 16.844 -3.753 -20.702 1.00 90.44 165 ASP A CA 1
ATOM 1318 C C . ASP A 1 165 ? 17.638 -3.895 -19.384 1.00 90.44 165 ASP A C 1
ATOM 1320 O O . ASP A 1 165 ? 18.821 -4.230 -19.357 1.00 90.44 165 ASP A O 1
ATOM 1324 N N . ASP A 1 166 ? 16.967 -3.630 -18.256 1.00 93.31 166 ASP A N 1
ATOM 1325 C CA . ASP A 1 166 ? 17.498 -3.815 -16.901 1.00 93.31 166 ASP A CA 1
ATOM 1326 C C . ASP A 1 166 ? 16.815 -5.020 -16.241 1.00 93.31 166 ASP A C 1
ATOM 1328 O O . ASP A 1 166 ? 15.918 -4.911 -15.399 1.00 93.31 166 ASP A O 1
ATOM 1332 N N . ASN A 1 167 ? 17.254 -6.210 -16.650 1.00 92.88 167 ASN A N 1
ATOM 1333 C CA . ASN A 1 167 ? 16.661 -7.477 -16.218 1.00 92.88 167 ASN A CA 1
ATOM 1334 C C . ASN A 1 167 ? 16.728 -7.694 -14.695 1.00 92.88 167 ASN A C 1
ATOM 1336 O O . ASN A 1 167 ? 15.882 -8.393 -14.135 1.00 92.88 167 ASN A O 1
ATOM 1340 N N . VAL A 1 168 ? 17.700 -7.080 -14.008 1.00 96.25 168 VAL A N 1
ATOM 1341 C CA . VAL A 1 168 ? 17.825 -7.166 -12.545 1.00 96.25 168 VAL A CA 1
ATOM 1342 C C . VAL A 1 168 ? 16.687 -6.396 -11.883 1.00 96.25 168 VAL A C 1
ATOM 1344 O O . VAL A 1 168 ? 15.963 -6.959 -11.058 1.00 96.25 168 VAL A O 1
ATOM 1347 N N . LYS A 1 169 ? 16.479 -5.127 -12.261 1.00 97.56 169 LYS A N 1
ATOM 1348 C CA . LYS A 1 169 ? 15.372 -4.330 -11.715 1.00 97.56 169 LYS A CA 1
ATOM 1349 C C . LYS A 1 169 ? 14.008 -4.890 -12.120 1.00 97.56 169 LYS A C 1
ATOM 1351 O O . LYS A 1 169 ? 13.080 -4.861 -11.306 1.00 97.56 169 LYS A O 1
ATOM 1356 N N . ALA A 1 170 ? 13.893 -5.439 -13.332 1.00 96.75 170 ALA A N 1
ATOM 1357 C CA . ALA A 1 170 ? 12.685 -6.123 -13.783 1.00 96.75 170 ALA A CA 1
ATOM 1358 C C . ALA A 1 170 ? 12.350 -7.323 -12.881 1.00 96.75 170 ALA A C 1
ATOM 1360 O O . ALA A 1 170 ? 11.223 -7.430 -12.397 1.00 96.75 170 ALA A O 1
ATOM 1361 N N . GLY A 1 171 ? 13.343 -8.171 -12.583 1.00 97.56 171 GLY A N 1
ATOM 1362 C CA . GLY A 1 171 ? 13.192 -9.324 -11.692 1.00 97.56 171 GLY A CA 1
ATOM 1363 C C . GLY A 1 171 ? 12.764 -8.934 -10.275 1.00 97.56 171 GLY A C 1
ATOM 1364 O O . GLY A 1 171 ? 11.766 -9.446 -9.775 1.00 97.56 171 GLY A O 1
ATOM 1365 N N . VAL A 1 172 ? 13.446 -7.961 -9.658 1.00 98.19 172 VAL A N 1
ATOM 1366 C CA . VAL A 1 172 ? 13.097 -7.470 -8.308 1.00 98.19 172 VAL A CA 1
ATOM 1367 C C . VAL A 1 172 ? 11.667 -6.923 -8.261 1.00 98.19 172 VAL A C 1
ATOM 1369 O O . VAL A 1 172 ? 10.929 -7.167 -7.306 1.00 98.19 172 VAL A O 1
ATOM 1372 N N . SER A 1 173 ? 11.258 -6.190 -9.295 1.00 98.06 173 SER A N 1
ATOM 1373 C CA . SER A 1 173 ? 9.906 -5.632 -9.379 1.00 98.06 173 SER A CA 1
ATOM 1374 C C . SER A 1 173 ? 8.859 -6.741 -9.525 1.00 98.06 173 SER A C 1
ATOM 1376 O O . SER A 1 173 ? 7.858 -6.740 -8.810 1.00 98.06 173 SER A O 1
ATOM 1378 N N . ALA A 1 174 ? 9.120 -7.748 -10.363 1.00 98.31 174 ALA A N 1
ATOM 1379 C CA . ALA A 1 174 ? 8.240 -8.904 -10.522 1.00 98.31 174 ALA A CA 1
ATOM 1380 C C . ALA A 1 174 ? 8.088 -9.721 -9.223 1.00 98.31 174 ALA A C 1
ATOM 1382 O O . ALA A 1 174 ? 6.977 -10.129 -8.876 1.00 98.31 174 ALA A O 1
ATOM 1383 N N . GLU A 1 175 ? 9.165 -9.912 -8.456 1.00 98.44 175 GLU A N 1
ATOM 1384 C CA . GLU A 1 175 ? 9.105 -10.581 -7.149 1.00 98.44 175 GLU A CA 1
ATOM 1385 C C . GLU A 1 175 ? 8.224 -9.813 -6.154 1.00 98.44 175 GLU A C 1
ATOM 1387 O O . GLU A 1 175 ? 7.379 -10.407 -5.477 1.00 98.44 175 GLU A O 1
ATOM 1392 N N . LYS A 1 176 ? 8.357 -8.481 -6.098 1.00 98.50 176 LYS A N 1
ATOM 1393 C CA . LYS A 1 176 ? 7.512 -7.640 -5.234 1.00 98.50 176 LYS A CA 1
ATOM 1394 C C . LYS A 1 176 ? 6.048 -7.643 -5.657 1.00 98.50 176 LYS A C 1
ATOM 1396 O O . LYS A 1 176 ? 5.171 -7.687 -4.788 1.00 98.50 176 LYS A O 1
ATOM 1401 N N . ALA A 1 177 ? 5.775 -7.645 -6.960 1.00 98.38 177 ALA A N 1
ATOM 1402 C CA . ALA A 1 177 ? 4.428 -7.835 -7.481 1.00 98.38 177 ALA A CA 1
ATOM 1403 C C . ALA A 1 177 ? 3.838 -9.172 -7.010 1.00 98.38 177 ALA A C 1
ATOM 1405 O O . ALA A 1 177 ? 2.764 -9.185 -6.406 1.00 98.38 177 ALA A O 1
ATOM 1406 N N . SER A 1 178 ? 4.570 -10.277 -7.202 1.00 98.31 178 SER A N 1
ATOM 1407 C CA . SER A 1 178 ? 4.144 -11.616 -6.775 1.00 98.31 178 SER A CA 1
ATOM 1408 C C . SER A 1 178 ? 3.854 -11.666 -5.277 1.00 98.31 178 SER A C 1
ATOM 1410 O O . SER A 1 178 ? 2.788 -12.124 -4.868 1.00 98.31 178 SER A O 1
ATOM 1412 N N . TYR A 1 179 ? 4.743 -11.107 -4.453 1.00 98.25 179 TYR A N 1
ATOM 1413 C CA . TYR A 1 179 ? 4.537 -10.997 -3.010 1.00 98.25 179 TYR A CA 1
ATOM 1414 C C . TYR A 1 179 ? 3.228 -10.273 -2.659 1.00 98.25 179 TYR A C 1
ATOM 1416 O O . TYR A 1 179 ? 2.442 -10.760 -1.842 1.00 98.25 179 TYR A O 1
ATOM 1424 N N . CYS A 1 180 ? 2.950 -9.133 -3.300 1.00 97.94 180 CYS A N 1
ATOM 1425 C CA . CYS A 1 180 ? 1.712 -8.390 -3.066 1.00 97.94 180 CYS A CA 1
ATOM 1426 C C . CYS A 1 180 ? 0.475 -9.195 -3.498 1.00 97.94 180 CYS A C 1
ATOM 1428 O O . CYS A 1 180 ? -0.525 -9.220 -2.776 1.00 97.94 180 CYS A O 1
ATOM 1430 N N . ARG A 1 181 ? 0.543 -9.905 -4.633 1.00 97.62 181 ARG A N 1
ATOM 1431 C CA . ARG A 1 181 ? -0.539 -10.776 -5.123 1.00 97.62 181 ARG A CA 1
ATOM 1432 C C . ARG A 1 181 ? -0.802 -11.951 -4.179 1.00 97.62 181 ARG A C 1
ATOM 1434 O O . ARG A 1 181 ? -1.961 -12.251 -3.895 1.00 97.62 181 ARG A O 1
ATOM 1441 N N . GLU A 1 182 ? 0.240 -12.577 -3.640 1.00 97.38 182 GLU A N 1
ATOM 1442 C CA . GLU A 1 182 ? 0.105 -13.639 -2.638 1.00 97.38 182 GLU A CA 1
ATOM 1443 C C . GLU A 1 182 ? -0.546 -13.133 -1.349 1.00 97.38 182 GLU A C 1
ATOM 1445 O O . GLU A 1 182 ? -1.462 -13.772 -0.823 1.00 97.38 182 GLU A O 1
ATOM 1450 N N . LEU A 1 183 ? -0.106 -11.978 -0.839 1.00 95.56 183 LEU A N 1
ATOM 1451 C CA . LEU A 1 183 ? -0.727 -11.352 0.328 1.00 95.56 183 LEU A CA 1
ATOM 1452 C C . LEU A 1 183 ? -2.204 -11.040 0.076 1.00 95.56 183 LEU A C 1
ATOM 1454 O O . LEU A 1 183 ? -3.046 -11.318 0.933 1.00 95.56 183 LEU A O 1
ATOM 1458 N N . LEU A 1 184 ? -2.528 -10.509 -1.103 1.00 95.19 184 LEU A N 1
ATOM 1459 C CA . LEU A 1 184 ? -3.895 -10.191 -1.497 1.00 95.19 184 LEU A CA 1
ATOM 1460 C C . LEU A 1 184 ? -4.768 -11.449 -1.539 1.00 95.19 184 LEU A C 1
ATOM 1462 O O . LEU A 1 184 ? -5.881 -11.443 -1.013 1.00 95.19 184 LEU A O 1
ATOM 1466 N N . ALA A 1 185 ? -4.256 -12.542 -2.111 1.00 95.06 185 ALA A N 1
ATOM 1467 C CA . ALA A 1 185 ? -4.952 -13.824 -2.152 1.00 95.06 185 ALA A CA 1
ATOM 1468 C C . ALA A 1 185 ? -5.242 -14.353 -0.739 1.00 95.06 185 ALA A C 1
ATOM 1470 O O . ALA A 1 185 ? -6.372 -14.747 -0.452 1.00 95.06 185 ALA A O 1
ATOM 1471 N N . ARG A 1 186 ? -4.265 -14.278 0.178 1.00 94.00 186 ARG A N 1
ATOM 1472 C CA . ARG A 1 186 ? -4.456 -14.658 1.592 1.00 94.00 186 ARG A CA 1
ATOM 1473 C C . ARG A 1 186 ? -5.526 -13.800 2.269 1.00 94.00 186 ARG A C 1
ATOM 1475 O O . ARG A 1 186 ? -6.361 -14.329 2.997 1.00 94.00 186 ARG A O 1
ATOM 1482 N N . LYS A 1 187 ? -5.530 -12.490 2.010 1.00 88.94 187 LYS A N 1
ATOM 1483 C CA . LYS A 1 187 ? -6.508 -11.551 2.582 1.00 88.94 187 LYS A CA 1
ATOM 1484 C C . LYS A 1 187 ? -7.924 -11.763 2.045 1.00 88.94 187 LYS A C 1
ATOM 1486 O O . LYS A 1 187 ? -8.867 -11.625 2.816 1.00 88.94 187 LYS A O 1
ATOM 1491 N N . LYS A 1 188 ? -8.077 -12.126 0.768 1.00 85.81 188 LYS A N 1
ATOM 1492 C CA . LYS A 1 188 ? -9.381 -12.442 0.160 1.00 85.81 188 LYS A CA 1
ATOM 1493 C C . LYS A 1 188 ? -9.911 -13.819 0.562 1.00 85.81 188 LYS A C 1
ATOM 1495 O O . LYS A 1 188 ? -11.115 -13.971 0.695 1.00 85.81 188 LYS A O 1
ATOM 1500 N N . ALA A 1 189 ? -9.034 -14.802 0.767 1.00 79.50 189 ALA A N 1
ATOM 1501 C CA . ALA A 1 189 ? -9.426 -16.147 1.194 1.00 79.50 189 ALA A CA 1
ATOM 1502 C C . ALA A 1 189 ? -9.766 -16.242 2.693 1.00 79.50 189 ALA A C 1
ATOM 1504 O O . ALA A 1 189 ? -10.519 -17.124 3.090 1.00 79.50 189 ALA A O 1
ATOM 1505 N N . GLY A 1 190 ? -9.187 -15.366 3.524 1.00 64.00 190 GLY A N 1
ATOM 1506 C CA . GLY A 1 190 ? -9.459 -15.285 4.964 1.00 64.00 190 GLY A CA 1
ATOM 1507 C C . GLY A 1 190 ? -10.475 -14.210 5.369 1.00 64.00 190 GLY A C 1
ATOM 1508 O O . GLY A 1 190 ? -10.581 -13.917 6.561 1.00 64.00 190 GLY A O 1
ATOM 1509 N N . GLY A 1 191 ? -11.138 -13.572 4.399 1.00 49.41 191 GLY A N 1
ATOM 1510 C CA . GLY A 1 191 ? -12.233 -12.622 4.617 1.00 49.41 191 GLY A CA 1
ATOM 1511 C C . GLY A 1 191 ? -13.579 -13.323 4.649 1.00 49.41 191 GLY A C 1
ATOM 1512 O O . GLY A 1 191 ? -14.427 -12.837 5.426 1.00 49.41 191 GLY A O 1
#

Radius of gyration: 29.29 Å; chains: 1; bounding box: 73×28×97 Å

Foldseek 3Di:
DPPVPVVVVVVVVVVVVVCVVVVDDPPPDPVVLLVLLVVLLVLLVVLLVQLVVLLVQLVVLQVVLVVLQPDDDPDQVSQLVSLLSSLVSLLSSLVSLLSSLVSLQSSLVSLCVSLVSCVVNVVVVSNVVSNVSNVVSLVSSLVSLVSSLVSLCSSLVSCDCVHNNNNVSNVVSNVSSVVSVVVSVVSVVVD

pLDDT: mean 88.09, std 16.83, range [37.66, 98.75]

Secondary structure (DSSP, 8-state):
--HHHHHHHHHHHHHHHHHHHHS-------HHHHHHHHHHHHHHHHHHHHHHHHHHHHHHHHHHHHHHHTS--SSHHHHHHHHHHHHHHHHHHHHHHHHHHHHHHHHHHHHHHHHHHHHHHT-HHHHHHHHHHHHHHHHHHHHHHHHHHHHHHHHHHHHSTTTT--HHHHHHHHHHHHHHHHHHHHHHHT-

Sequence (191 aa):
MHKNILSFILLVGTIYALFTLFSGGQFPVSDNDISVAEEWMSAATDRQWAASFQRSEAEELRRLAQGLRKKEYLYDLDRKSNMNRAGEMEFKAGELELLAFQNYEKAVENANNAAREYRKTKEKEKERQAFLMADQSKSRAIEALEKAAESYESSAEAYGPDNADDNVKAGVSAEKASYCRELLARKKAGG